Protein AF-A0A942F9F7-F1 (afdb_monomer_lite)

pLDDT: mean 78.41, std 16.92, range [36.62, 95.69]

Foldseek 3Di:
DDWDQWPLRWIWDDDPNDTDTDQDDPPDPCNVVVVVVVVPPDDDDPVRGHDPVVQQLAFLCCVQPVVCPPPPCVPDPPVPDPQKDWDFDDADLLHGAKIFIDHPNFTAKIKGKAFCPDVVADVQTIKIKIFGHGRNGDTNDIDIDDDGDDPVRVLVVLLSSLVSNLVVCCVPPVPVSVVCCVPPVVLSVCCSRPHHPSVLVVLVCCLPPVPDDDPVRDSVSNCQQQDWDADPVGDTDGNSRVSVVSRD

Radius of gyration: 29.2 Å; chains: 1; bounding box: 38×87×61 Å

Sequence (248 aa):
MAYFFSKYNNIIKVIDNTVTLVPMQDGHPEYQLYLEFLQTDTEVTHSELFAEEEIGNRLALHVAYPELANMPYKLLQLDNLEGIKRDSTLADKGLKGEKKYKKDGKLIWSSEKKYWFQPDGYPEGFRRIVKLYNMNGTVADSWEIFYELSDDDKEFFKKQQRELIFEYFKSQQPELFNLLYSFFKEEIDRYVMKDGHELAATLTDAALNHPYQNENGVYVVRETLSSEVPTQSGGTVTVLQGVLAELV

Structure (mmCIF, N/CA/C/O backbone):
data_AF-A0A942F9F7-F1
#
_entry.id   AF-A0A942F9F7-F1
#
loop_
_atom_site.group_PDB
_atom_site.id
_atom_site.type_symbol
_atom_site.label_atom_id
_atom_site.label_alt_id
_atom_site.label_comp_id
_atom_site.label_asym_id
_atom_site.label_entity_id
_atom_site.label_seq_id
_atom_site.pdbx_PDB_ins_code
_atom_site.Cartn_x
_atom_site.Cartn_y
_atom_site.Cartn_z
_atom_site.occupancy
_atom_site.B_iso_or_equiv
_atom_site.auth_seq_id
_atom_site.auth_comp_id
_atom_site.auth_asym_id
_atom_site.auth_atom_id
_atom_site.pdbx_PDB_model_num
ATOM 1 N N . MET A 1 1 ? -4.686 -34.052 -28.483 1.00 39.88 1 MET A N 1
ATOM 2 C CA . MET A 1 1 ? -4.784 -35.453 -28.021 1.00 39.88 1 MET A CA 1
ATOM 3 C C . MET A 1 1 ? -3.782 -35.649 -26.899 1.00 39.88 1 MET A C 1
ATOM 5 O O . MET A 1 1 ? -2.599 -35.446 -27.136 1.00 39.88 1 MET A O 1
ATOM 9 N N . ALA A 1 2 ? -4.258 -35.966 -25.697 1.00 36.84 2 ALA A N 1
ATOM 10 C CA . ALA A 1 2 ? -3.425 -36.147 -24.507 1.00 36.84 2 ALA A CA 1
ATOM 11 C C . ALA A 1 2 ? -3.771 -37.475 -23.815 1.00 36.84 2 ALA A C 1
ATOM 13 O O . ALA A 1 2 ? -4.928 -37.908 -23.861 1.00 36.84 2 ALA A O 1
ATOM 14 N N . TYR A 1 3 ? -2.761 -38.110 -23.220 1.00 36.62 3 TYR A N 1
ATOM 15 C CA . TYR A 1 3 ? -2.894 -39.336 -22.436 1.00 36.62 3 TYR A CA 1
ATOM 16 C C . TYR A 1 3 ? -2.601 -39.028 -20.969 1.00 36.62 3 TYR A C 1
ATOM 18 O O . TYR A 1 3 ? -1.614 -38.355 -20.678 1.00 36.62 3 TYR A O 1
ATOM 26 N N . PHE A 1 4 ? -3.441 -39.527 -20.067 1.00 50.66 4 PHE A N 1
ATOM 27 C CA . PHE A 1 4 ? -3.293 -39.364 -18.620 1.00 50.66 4 PHE A CA 1
ATOM 28 C C . PHE A 1 4 ? -3.383 -40.720 -17.926 1.00 50.66 4 PHE A C 1
ATOM 30 O O . PHE A 1 4 ? -3.976 -41.649 -18.472 1.00 50.66 4 PHE A O 1
ATOM 37 N N . PHE A 1 5 ? -2.834 -40.821 -16.720 1.00 46.31 5 PHE A N 1
ATOM 38 C CA . PHE A 1 5 ? -3.085 -41.952 -15.833 1.00 46.31 5 PHE A CA 1
ATOM 39 C C . PHE A 1 5 ? -4.165 -41.549 -14.831 1.00 46.31 5 PHE A C 1
ATOM 41 O O . PHE A 1 5 ? -4.066 -40.503 -14.199 1.00 46.31 5 PHE A O 1
ATOM 48 N N . SER A 1 6 ? -5.226 -42.349 -14.724 1.00 53.69 6 SER A N 1
ATOM 49 C CA . SER A 1 6 ? -6.242 -42.163 -13.681 1.00 53.69 6 SER A CA 1
ATOM 50 C C . SER A 1 6 ? -5.674 -42.494 -12.297 1.00 53.69 6 SER A C 1
ATOM 52 O O . SER A 1 6 ? -4.678 -43.212 -12.195 1.00 53.69 6 SER A O 1
ATOM 54 N N . LYS A 1 7 ? -6.388 -42.115 -11.228 1.00 47.66 7 LYS A N 1
ATOM 55 C CA . LYS A 1 7 ? -6.097 -42.576 -9.852 1.00 47.66 7 LYS A CA 1
ATOM 56 C C . LYS A 1 7 ? -6.080 -44.108 -9.670 1.00 47.66 7 LYS A C 1
ATOM 58 O O . LYS A 1 7 ? -5.631 -44.592 -8.639 1.00 47.66 7 LYS A O 1
ATOM 63 N N . TYR A 1 8 ? -6.573 -44.852 -10.661 1.00 50.75 8 TYR A N 1
ATOM 64 C CA . TYR A 1 8 ? -6.594 -46.315 -10.726 1.00 50.75 8 TYR A CA 1
ATOM 65 C C . TYR A 1 8 ? -5.639 -46.867 -11.803 1.00 50.75 8 TYR A C 1
ATOM 67 O O . TYR A 1 8 ? -5.911 -47.910 -12.386 1.00 50.75 8 TYR A O 1
ATOM 75 N N . ASN A 1 9 ? -4.596 -46.114 -12.179 1.00 52.12 9 ASN A N 1
ATOM 76 C CA . ASN A 1 9 ? -3.587 -46.476 -13.189 1.00 52.12 9 ASN A CA 1
ATOM 77 C C . ASN A 1 9 ? -4.092 -46.808 -14.609 1.00 52.12 9 ASN A C 1
ATOM 79 O O . ASN A 1 9 ? -3.304 -47.180 -15.478 1.00 52.12 9 ASN A O 1
ATOM 83 N N . ASN A 1 10 ? -5.374 -46.594 -14.911 1.00 57.94 10 ASN A N 1
ATOM 84 C CA . ASN A 1 10 ? -5.881 -46.695 -16.281 1.00 57.94 10 ASN A CA 1
ATOM 85 C C . ASN A 1 10 ? -5.341 -45.568 -17.173 1.00 57.94 10 ASN A C 1
ATOM 87 O O . ASN A 1 10 ? -5.289 -44.412 -16.746 1.00 57.94 10 ASN A O 1
ATOM 91 N N . ILE A 1 11 ? -5.021 -45.889 -18.432 1.00 54.69 11 ILE A N 1
ATOM 92 C CA . ILE A 1 11 ? -4.682 -44.888 -19.450 1.00 54.69 11 ILE A CA 1
ATOM 93 C C . ILE A 1 11 ? -5.983 -44.234 -19.930 1.00 54.69 11 ILE A C 1
ATOM 95 O O . ILE A 1 11 ? -6.854 -44.877 -20.517 1.00 54.69 11 ILE A O 1
ATOM 99 N N . ILE A 1 12 ? -6.103 -42.932 -19.708 1.00 63.00 12 ILE A N 1
ATOM 100 C CA . ILE A 1 12 ? -7.201 -42.102 -20.188 1.00 63.00 12 ILE A CA 1
ATOM 101 C C . ILE A 1 12 ? -6.746 -41.391 -21.458 1.00 63.00 12 ILE A C 1
ATOM 103 O O . ILE A 1 12 ? -5.746 -40.673 -21.454 1.00 63.00 12 ILE A O 1
ATOM 107 N N . LYS A 1 13 ? -7.506 -41.547 -22.541 1.00 48.72 13 LYS A N 1
ATOM 108 C CA . LYS A 1 13 ? -7.336 -40.794 -23.785 1.00 48.72 13 LYS A CA 1
ATOM 109 C C . LYS A 1 13 ? -8.378 -39.681 -23.842 1.00 48.72 13 LYS A C 1
ATOM 111 O O . LYS A 1 13 ? -9.572 -39.963 -23.795 1.00 48.72 13 LYS A O 1
ATOM 116 N N . VAL A 1 14 ? -7.941 -38.432 -23.996 1.00 50.44 14 VAL A N 1
ATOM 117 C CA . VAL A 1 14 ? -8.847 -37.279 -24.149 1.00 50.44 14 VAL A CA 1
ATOM 118 C C . VAL A 1 14 ? -8.730 -36.687 -25.556 1.00 50.44 14 VAL A C 1
ATOM 120 O O . VAL A 1 14 ? -7.636 -36.305 -25.998 1.00 50.44 14 VAL A O 1
ATOM 123 N N . ILE A 1 15 ? -9.865 -36.618 -26.260 1.00 48.03 15 ILE A N 1
ATOM 124 C CA . ILE A 1 15 ? -10.033 -35.959 -27.566 1.00 48.03 15 ILE A CA 1
ATOM 125 C C . ILE A 1 15 ? -11.312 -35.116 -27.509 1.00 48.03 15 ILE A C 1
ATOM 127 O O . ILE A 1 15 ? -12.369 -35.672 -27.245 1.00 48.03 15 ILE A O 1
ATOM 131 N N . ASP A 1 16 ? -11.221 -33.805 -27.754 1.00 45.66 16 ASP A N 1
ATO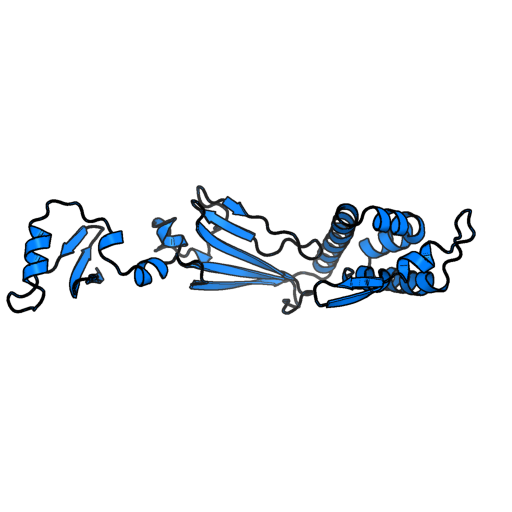M 132 C CA . ASP A 1 16 ? -12.370 -32.892 -27.910 1.00 45.66 16 ASP A CA 1
ATOM 133 C C . ASP A 1 16 ? -13.472 -33.076 -26.843 1.00 45.66 16 ASP A C 1
ATOM 135 O O . ASP A 1 16 ? -14.632 -33.331 -27.152 1.00 45.66 16 ASP A O 1
ATOM 139 N N . ASN A 1 17 ? -13.085 -33.010 -25.561 1.00 50.81 17 ASN A N 1
ATOM 140 C CA . ASN A 1 17 ? -13.926 -33.256 -24.373 1.00 50.81 17 ASN A CA 1
ATOM 141 C C . ASN A 1 17 ? -14.530 -34.667 -24.234 1.00 50.81 17 ASN A C 1
ATOM 143 O O . ASN A 1 17 ? -15.217 -34.941 -23.253 1.00 50.81 17 ASN A O 1
ATOM 147 N N . THR A 1 18 ? -14.225 -35.587 -25.143 1.00 46.19 18 THR A N 1
ATOM 148 C CA . THR A 1 18 ? -14.560 -37.005 -25.005 1.00 46.19 18 THR A CA 1
ATOM 149 C C . THR A 1 18 ? -13.446 -37.709 -24.235 1.00 46.19 18 THR A C 1
ATOM 151 O O . THR A 1 18 ? -12.286 -37.731 -24.661 1.00 46.19 18 THR A O 1
ATOM 154 N N . VAL A 1 19 ? -13.803 -38.296 -23.094 1.00 54.19 19 VAL A N 1
ATOM 155 C CA . VAL A 1 19 ? -12.916 -39.131 -22.279 1.00 54.19 19 VAL A CA 1
ATOM 156 C C . VAL A 1 19 ? -13.106 -40.582 -22.708 1.00 54.19 19 VAL A C 1
ATOM 158 O O . VAL A 1 19 ? -14.188 -41.138 -22.567 1.00 54.19 19 VAL A O 1
ATOM 161 N N . THR A 1 20 ? -12.066 -41.201 -23.262 1.00 56.03 20 THR A N 1
ATOM 162 C CA . THR A 1 20 ? -12.061 -42.630 -23.599 1.00 56.03 20 THR A CA 1
ATOM 163 C C . THR A 1 20 ? -11.124 -43.366 -22.653 1.00 56.03 20 THR A C 1
ATOM 165 O O . THR A 1 20 ? -9.936 -43.047 -22.576 1.00 56.03 20 THR A O 1
ATOM 168 N N . LEU A 1 21 ? -11.645 -44.370 -21.954 1.00 58.22 21 LEU A N 1
ATOM 169 C CA . LEU A 1 21 ? -10.827 -45.297 -21.177 1.00 58.22 21 LEU A CA 1
ATOM 170 C C . LEU A 1 21 ? -10.159 -46.277 -22.138 1.00 58.22 21 LEU A C 1
ATOM 172 O O . LEU A 1 21 ? -10.836 -46.937 -22.927 1.00 58.22 21 LEU A O 1
ATOM 176 N N . VAL A 1 22 ? -8.831 -46.352 -22.106 1.00 57.56 22 VAL A N 1
ATOM 177 C CA . VAL A 1 22 ? -8.104 -47.376 -22.860 1.00 57.56 22 VAL A CA 1
ATOM 178 C C . VAL A 1 22 ? -8.269 -48.707 -22.116 1.00 57.56 22 VAL A C 1
ATOM 180 O O . VAL A 1 22 ? -8.059 -48.724 -20.901 1.00 57.56 22 VAL A O 1
ATOM 183 N N . PRO A 1 23 ? -8.641 -49.807 -22.802 1.00 55.50 23 PRO A N 1
ATOM 184 C CA . PRO A 1 23 ? -8.840 -51.098 -22.157 1.00 55.50 23 PRO A CA 1
ATOM 185 C C . PRO A 1 23 ? -7.581 -51.543 -21.418 1.00 55.50 23 PRO A C 1
ATOM 187 O O . PRO A 1 23 ? -6.483 -51.561 -21.983 1.00 55.50 23 PRO A O 1
ATOM 190 N N . MET A 1 24 ? -7.754 -51.905 -20.154 1.00 56.75 24 MET A N 1
ATOM 191 C CA . MET A 1 24 ? -6.706 -52.473 -19.322 1.00 56.75 24 MET A CA 1
ATOM 192 C C . MET A 1 24 ? -6.484 -53.939 -19.713 1.00 56.75 24 MET A C 1
ATOM 194 O O . MET A 1 24 ? -7.443 -54.646 -20.013 1.00 56.75 24 MET A O 1
ATOM 198 N N . GLN A 1 25 ? -5.231 -54.403 -19.753 1.00 57.00 25 GLN A N 1
ATOM 199 C CA . GLN A 1 25 ? -4.945 -55.805 -20.076 1.00 57.00 25 GLN A CA 1
ATOM 200 C C . GLN A 1 25 ? -5.424 -56.730 -18.950 1.00 57.00 25 GLN A C 1
ATOM 202 O O . GLN A 1 25 ? -5.166 -56.450 -17.779 1.00 57.00 25 GLN A O 1
ATOM 207 N N . ASP A 1 26 ? -6.017 -57.868 -19.322 1.00 53.25 26 ASP A N 1
ATOM 208 C CA . ASP A 1 26 ? -6.610 -58.877 -18.425 1.00 53.25 26 ASP A CA 1
ATOM 209 C C . ASP A 1 26 ? -5.678 -59.374 -17.297 1.00 53.25 26 ASP A C 1
ATOM 211 O O . ASP A 1 26 ? -6.138 -59.923 -16.298 1.00 53.25 26 ASP A O 1
ATOM 215 N N . GLY A 1 27 ? -4.360 -59.193 -17.439 1.00 53.12 27 GLY A N 1
ATOM 216 C CA . GLY A 1 27 ? -3.351 -59.586 -16.452 1.00 53.12 27 GLY A CA 1
ATOM 217 C C . GLY A 1 27 ? -2.968 -58.515 -15.423 1.00 53.12 27 GLY A C 1
ATOM 218 O O . GLY A 1 27 ? -2.111 -58.787 -14.581 1.00 53.12 27 GLY A O 1
ATOM 219 N N . HIS A 1 28 ? -3.527 -57.299 -15.480 1.00 55.91 28 HIS A N 1
ATOM 220 C CA . HIS A 1 28 ? -3.156 -56.240 -14.537 1.00 55.91 28 HIS A CA 1
ATOM 221 C C . HIS A 1 28 ? -3.800 -56.475 -13.157 1.00 55.91 28 HIS A C 1
ATOM 223 O O . HIS A 1 28 ? -4.993 -56.778 -13.096 1.00 55.91 28 HIS A O 1
ATOM 229 N N . PRO A 1 29 ? -3.076 -56.262 -12.039 1.00 52.69 29 PRO A N 1
ATOM 230 C CA . PRO A 1 29 ? -3.596 -56.471 -10.680 1.00 52.69 29 PRO A CA 1
ATOM 231 C C . PRO A 1 29 ? -4.904 -55.737 -10.338 1.00 52.69 29 PRO A C 1
ATOM 233 O O . PRO A 1 29 ? -5.608 -56.130 -9.415 1.00 52.69 29 PRO A O 1
ATOM 236 N N . GLU A 1 30 ? -5.238 -54.684 -11.083 1.00 47.16 30 GLU A N 1
ATOM 237 C CA . GLU A 1 30 ? -6.400 -53.815 -10.844 1.00 47.16 30 GLU A CA 1
ATOM 238 C C . GLU A 1 30 ? -7.523 -54.036 -11.880 1.00 47.16 30 GLU A C 1
ATOM 240 O O . GLU A 1 30 ? -8.528 -53.330 -11.866 1.00 47.16 30 GLU A O 1
ATOM 245 N N . TYR A 1 31 ? -7.401 -55.048 -12.753 1.00 55.06 31 TYR A N 1
ATOM 246 C CA . TYR A 1 31 ? -8.383 -55.351 -13.804 1.00 55.06 31 TYR A CA 1
ATOM 247 C C . TYR A 1 31 ? -9.790 -55.646 -13.255 1.00 55.06 31 TYR A C 1
ATOM 249 O O . TYR A 1 31 ? -10.790 -55.285 -13.868 1.00 55.06 31 TYR A O 1
ATOM 257 N N . GLN A 1 32 ? -9.888 -56.239 -12.061 1.00 53.56 32 GLN A N 1
ATOM 258 C CA . GLN A 1 32 ? -11.182 -56.488 -11.412 1.00 53.56 32 GLN A CA 1
ATOM 259 C C . GLN A 1 32 ? -11.880 -55.189 -10.976 1.00 53.56 32 GLN A C 1
ATOM 261 O O . GLN A 1 32 ? -13.084 -55.055 -11.170 1.00 53.56 32 GLN A O 1
ATOM 266 N N . LEU A 1 33 ? -11.125 -54.196 -10.494 1.00 51.44 33 LEU A N 1
ATOM 267 C CA . LEU A 1 33 ? -11.660 -52.870 -10.154 1.00 51.44 33 LEU A CA 1
ATOM 268 C C . LEU A 1 33 ? -12.104 -52.108 -11.413 1.00 51.44 33 LEU A C 1
ATOM 270 O O . LEU A 1 33 ? -13.104 -51.396 -11.389 1.00 51.44 33 LEU A O 1
ATOM 274 N N . TYR A 1 34 ? -11.388 -52.289 -12.529 1.00 50.22 34 TYR A N 1
ATOM 275 C CA . TYR A 1 34 ? -11.775 -51.760 -13.840 1.00 50.22 34 TYR A CA 1
ATOM 276 C C . TYR A 1 34 ? -13.108 -52.350 -14.338 1.00 50.22 34 TYR A C 1
ATOM 278 O O . TYR A 1 34 ? -13.954 -51.609 -14.838 1.00 50.22 34 TYR A O 1
ATOM 286 N N . LEU A 1 35 ? -13.329 -53.658 -14.167 1.00 54.28 35 LEU A N 1
ATOM 287 C CA . LEU A 1 35 ? -14.592 -54.307 -14.536 1.00 54.28 35 LEU A CA 1
ATOM 288 C C . LEU A 1 35 ? -15.765 -53.861 -13.654 1.00 54.28 35 LEU A C 1
ATOM 290 O O . LEU A 1 35 ? -16.844 -53.606 -14.185 1.00 54.28 35 LEU A O 1
ATOM 294 N N . GLU A 1 36 ? -15.564 -53.728 -12.340 1.00 53.38 36 GLU A N 1
ATOM 295 C CA . GLU A 1 36 ? -16.589 -53.203 -11.422 1.00 53.38 36 GLU A CA 1
ATOM 296 C C . GLU A 1 36 ? -16.969 -51.757 -11.770 1.00 53.38 36 GLU A C 1
ATOM 298 O O . GLU A 1 36 ? -18.149 -51.414 -11.809 1.00 53.38 36 GLU A O 1
ATOM 303 N N . PHE A 1 37 ? -15.979 -50.932 -12.118 1.00 53.06 37 PHE A N 1
ATOM 304 C CA . PHE A 1 37 ? -16.182 -49.555 -12.563 1.00 53.06 37 PHE A CA 1
ATOM 305 C C . PHE A 1 37 ? -16.992 -49.456 -13.871 1.00 53.06 37 PHE A C 1
ATOM 307 O O . PHE A 1 37 ? -17.857 -48.592 -13.994 1.00 53.06 37 PHE A O 1
ATOM 314 N N . LEU A 1 38 ? -16.753 -50.343 -14.847 1.00 52.56 38 LEU A N 1
ATOM 315 C CA . LEU A 1 38 ? -17.532 -50.387 -16.096 1.00 52.56 38 LEU A CA 1
ATOM 316 C C . LEU A 1 38 ? -18.992 -50.818 -15.888 1.00 52.56 38 LEU A C 1
ATOM 318 O O . LEU A 1 38 ? -19.832 -50.546 -16.742 1.00 52.56 38 LEU A O 1
ATOM 322 N N . GLN A 1 39 ? -19.285 -51.522 -14.794 1.00 52.69 39 GLN A N 1
ATOM 323 C CA . GLN A 1 39 ? -20.627 -52.018 -14.474 1.00 52.69 39 GLN A CA 1
ATOM 324 C C . GLN A 1 39 ? -21.460 -51.010 -13.678 1.00 52.69 39 GLN A C 1
ATOM 326 O O . GLN A 1 39 ? -22.683 -51.138 -13.613 1.00 52.69 39 GLN A O 1
ATOM 331 N N . THR A 1 40 ? -20.826 -50.000 -13.084 1.00 50.12 40 THR A N 1
ATOM 332 C CA . THR A 1 40 ? -21.526 -48.887 -12.448 1.00 50.12 40 THR A CA 1
ATOM 333 C C . THR A 1 40 ? -21.907 -47.844 -13.496 1.00 50.12 40 THR A C 1
ATOM 335 O O . THR A 1 40 ? -21.061 -47.087 -13.960 1.00 50.12 40 THR A O 1
ATOM 338 N N . ASP A 1 41 ? -23.195 -47.800 -13.843 1.00 44.53 41 ASP A N 1
ATOM 339 C CA . ASP A 1 41 ? -23.860 -46.861 -14.771 1.00 44.53 41 ASP A CA 1
ATOM 340 C C . ASP A 1 41 ? -23.884 -45.399 -14.248 1.00 44.53 41 ASP A C 1
ATOM 342 O O . ASP A 1 41 ? -24.855 -44.654 -14.385 1.00 44.53 41 ASP A O 1
ATOM 346 N N . THR A 1 42 ? -22.822 -44.980 -13.567 1.00 45.31 42 THR A N 1
ATOM 347 C CA . THR A 1 42 ? -22.660 -43.648 -12.987 1.00 45.31 42 THR A CA 1
ATOM 348 C C . THR A 1 42 ? -21.846 -42.769 -13.922 1.00 45.31 42 THR A C 1
ATOM 350 O O . THR A 1 42 ? -20.715 -43.101 -14.274 1.00 45.31 42 THR A O 1
ATOM 353 N N . GLU A 1 43 ? -22.404 -41.616 -14.295 1.00 46.50 43 GLU A N 1
ATOM 354 C CA . GLU A 1 43 ? -21.639 -40.531 -14.910 1.00 46.50 43 GLU A CA 1
ATOM 355 C C . GLU A 1 43 ? -20.494 -40.136 -13.973 1.00 46.50 43 GLU A C 1
ATOM 357 O O . GLU A 1 43 ? -20.714 -39.582 -12.897 1.00 46.50 43 GLU A O 1
ATOM 362 N N . VAL A 1 44 ? -19.260 -40.438 -14.375 1.00 45.12 44 VAL A N 1
ATOM 363 C CA . VAL A 1 44 ? -18.077 -40.091 -13.589 1.00 45.12 44 VAL A CA 1
ATOM 364 C C . VAL A 1 44 ? -17.714 -38.647 -13.868 1.00 45.12 44 VAL A C 1
ATOM 366 O O . VAL A 1 44 ? -17.386 -38.261 -14.996 1.00 45.12 44 VAL A O 1
ATOM 369 N N . THR A 1 45 ? -17.772 -37.833 -12.825 1.00 44.25 45 THR A N 1
ATOM 370 C CA . THR A 1 45 ? -17.406 -36.426 -12.916 1.00 44.25 45 THR A CA 1
ATOM 371 C C . THR A 1 45 ? -15.889 -36.295 -13.018 1.00 44.25 45 THR A C 1
ATOM 373 O O . THR A 1 45 ? -15.123 -37.073 -12.454 1.00 44.25 45 THR A O 1
ATOM 376 N N . HIS A 1 46 ? -15.414 -35.279 -13.737 1.00 43.47 46 HIS A N 1
ATOM 377 C CA . HIS A 1 46 ? -13.980 -35.056 -13.956 1.00 43.47 46 HIS A CA 1
ATOM 378 C C . HIS A 1 46 ? -13.169 -34.987 -12.643 1.00 43.47 46 HIS A C 1
ATOM 380 O O . HIS A 1 46 ? -12.002 -35.361 -12.630 1.00 43.47 46 HIS A O 1
ATOM 386 N N . SER A 1 47 ? -13.777 -34.546 -11.537 1.00 45.00 47 SER A N 1
ATOM 387 C CA . SER A 1 47 ? -13.173 -34.505 -10.197 1.00 45.00 47 SER A CA 1
ATOM 388 C C . SER A 1 47 ? -12.820 -35.875 -9.620 1.00 45.00 47 SER A C 1
ATOM 390 O O . SER A 1 47 ? -11.944 -35.961 -8.770 1.00 45.00 47 SER A O 1
ATOM 392 N N . GLU A 1 48 ? -13.468 -36.946 -10.072 1.00 44.62 48 GLU A N 1
ATOM 393 C CA . GLU A 1 48 ? -13.271 -38.292 -9.529 1.00 44.62 48 GLU A CA 1
ATOM 394 C C . GLU A 1 48 ? -12.128 -39.050 -10.216 1.00 44.62 48 GLU A C 1
ATOM 396 O O . GLU A 1 48 ? -11.718 -40.098 -9.716 1.00 44.62 48 GLU A O 1
ATOM 401 N N . LEU A 1 49 ? -11.604 -38.535 -11.335 1.00 45.19 49 LEU A N 1
ATOM 402 C CA . LEU A 1 49 ? -10.604 -39.205 -12.178 1.00 45.19 49 LEU A CA 1
ATOM 403 C C . LEU A 1 49 ? -9.153 -38.783 -11.897 1.00 45.19 49 LEU A C 1
ATOM 405 O O . LEU A 1 49 ? -8.242 -39.564 -12.179 1.00 45.19 49 LEU A O 1
ATOM 409 N N . PHE A 1 50 ? -8.940 -37.590 -11.337 1.00 46.06 50 PHE A N 1
ATOM 410 C CA . PHE A 1 50 ? -7.615 -37.020 -11.061 1.00 46.06 50 PHE A CA 1
ATOM 411 C C . PHE A 1 50 ? -7.345 -36.972 -9.555 1.00 46.06 50 PHE A C 1
ATOM 413 O O . PHE A 1 50 ? -8.276 -36.827 -8.761 1.00 46.06 50 PHE A O 1
ATOM 420 N N . ALA A 1 51 ? -6.078 -37.072 -9.151 1.00 53.41 51 ALA A N 1
ATOM 421 C CA . ALA A 1 51 ? -5.705 -36.845 -7.757 1.00 53.41 51 ALA A CA 1
ATOM 422 C C . ALA A 1 51 ? -6.012 -35.385 -7.365 1.00 53.41 51 ALA A C 1
ATOM 424 O O . ALA A 1 51 ? -5.838 -34.475 -8.178 1.00 53.41 51 ALA A O 1
ATOM 425 N N . GLU A 1 52 ? -6.438 -35.133 -6.122 1.00 54.19 52 GLU A N 1
ATOM 426 C CA . GLU A 1 52 ? -6.700 -33.765 -5.629 1.00 54.19 52 GLU A CA 1
ATOM 427 C C . GLU A 1 52 ? -5.493 -32.836 -5.842 1.00 54.19 52 GLU A C 1
ATOM 429 O O . GLU A 1 52 ? -5.651 -31.659 -6.164 1.00 54.19 52 GLU A O 1
ATOM 434 N N . GLU A 1 53 ? -4.285 -33.392 -5.755 1.00 53.06 53 GLU A N 1
ATOM 435 C CA . GLU A 1 53 ? -3.019 -32.706 -6.002 1.00 53.06 53 GLU A CA 1
ATOM 436 C C . GLU A 1 53 ? -2.883 -32.221 -7.462 1.00 53.06 53 GLU A C 1
ATOM 438 O O . GLU A 1 53 ? -2.433 -31.102 -7.717 1.00 53.06 53 GLU A O 1
ATOM 443 N N . GLU A 1 54 ? -3.365 -32.997 -8.437 1.00 55.94 54 GLU A N 1
ATOM 444 C CA . GLU A 1 54 ? -3.384 -32.604 -9.853 1.00 55.94 54 GLU A CA 1
ATOM 445 C C . GLU A 1 54 ? -4.458 -31.553 -10.153 1.00 55.94 54 GLU A C 1
ATOM 447 O O . GLU A 1 54 ? -4.235 -30.664 -10.976 1.00 55.94 54 GLU A O 1
ATOM 452 N N . ILE A 1 55 ? -5.614 -31.615 -9.484 1.00 59.94 55 ILE A N 1
ATOM 453 C CA . ILE A 1 55 ? -6.680 -30.605 -9.607 1.00 59.94 55 ILE A CA 1
ATOM 454 C C . ILE A 1 55 ? -6.220 -29.282 -8.990 1.00 59.94 55 ILE A C 1
ATOM 456 O O . ILE A 1 55 ? -6.420 -28.215 -9.576 1.00 59.94 55 ILE A O 1
ATOM 460 N N . GLY A 1 56 ? -5.566 -29.362 -7.835 1.00 62.91 56 GLY A N 1
ATOM 461 C CA . GLY A 1 56 ? -5.035 -28.231 -7.093 1.00 62.91 56 GLY A CA 1
ATOM 462 C C . GLY A 1 56 ? -3.961 -27.443 -7.842 1.00 62.91 56 GLY A C 1
ATOM 463 O O . GLY A 1 56 ? -3.903 -26.216 -7.732 1.00 62.91 56 GLY A O 1
ATOM 464 N N . ASN A 1 57 ? -3.168 -28.130 -8.669 1.00 76.00 57 ASN A N 1
ATOM 465 C C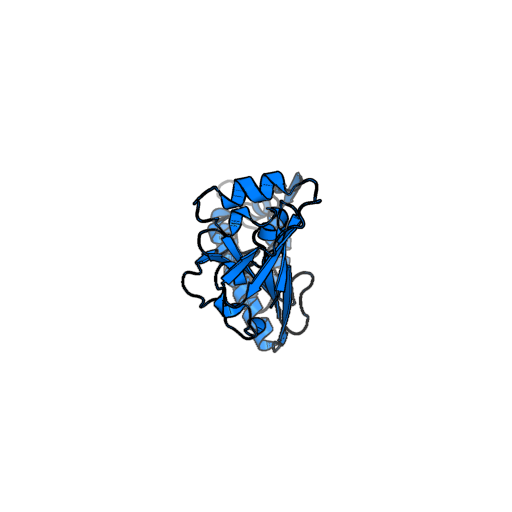A . ASN A 1 57 ? -2.119 -27.531 -9.496 1.00 76.00 57 ASN A CA 1
ATOM 466 C C . ASN A 1 57 ? -2.631 -26.885 -10.793 1.00 76.00 57 ASN A C 1
ATOM 468 O O . ASN A 1 57 ? -1.877 -26.167 -11.454 1.00 76.00 57 ASN A O 1
ATOM 472 N N . ARG A 1 58 ? -3.903 -27.083 -11.166 1.00 81.19 58 ARG A N 1
ATOM 473 C CA . ARG A 1 58 ? -4.480 -26.424 -12.348 1.00 81.19 58 ARG A CA 1
ATOM 474 C C . ARG A 1 58 ? -4.520 -24.915 -12.148 1.00 81.19 58 ARG A C 1
ATOM 476 O O . ARG A 1 58 ? -4.867 -24.425 -11.075 1.00 81.19 58 ARG A O 1
ATOM 483 N N . LEU A 1 59 ? -4.220 -24.175 -13.213 1.00 86.69 59 LEU A N 1
ATOM 484 C CA . LEU A 1 59 ? -4.316 -22.720 -13.220 1.00 86.69 59 LEU A CA 1
ATOM 485 C C . LEU A 1 59 ? -5.770 -22.297 -12.980 1.00 86.69 59 LEU A C 1
ATOM 487 O O . LEU A 1 59 ? -6.650 -22.636 -13.775 1.00 86.69 59 LEU A O 1
ATOM 491 N N . ALA A 1 60 ? -6.022 -21.527 -11.921 1.00 90.06 60 ALA A N 1
ATOM 492 C CA . ALA A 1 60 ? -7.372 -21.113 -11.550 1.00 90.06 60 ALA A CA 1
ATOM 493 C C . ALA A 1 60 ? -8.048 -20.309 -12.668 1.00 90.06 60 ALA A C 1
ATOM 495 O O . ALA A 1 60 ? -9.250 -20.446 -12.885 1.00 90.06 60 ALA A O 1
ATOM 496 N N . LEU A 1 61 ? -7.266 -19.541 -13.439 1.00 90.00 61 LEU A N 1
ATOM 497 C CA . LEU A 1 61 ? -7.743 -18.822 -14.620 1.00 90.00 61 LEU A CA 1
ATOM 498 C C . LEU A 1 61 ? -8.375 -19.761 -15.654 1.00 90.00 61 LEU A C 1
ATOM 500 O O . LEU A 1 61 ? -9.477 -19.483 -16.104 1.00 90.00 61 LEU A O 1
ATOM 504 N N . HIS A 1 62 ? -7.729 -20.880 -15.988 1.00 88.62 62 HIS A N 1
ATOM 505 C CA . HIS A 1 62 ? -8.238 -21.820 -16.995 1.00 88.62 62 HIS A CA 1
ATOM 506 C C . HIS A 1 62 ? -9.398 -22.672 -16.480 1.00 88.62 62 HIS A C 1
ATOM 508 O O . HIS A 1 62 ? -10.203 -23.156 -17.265 1.00 88.62 62 HIS A O 1
ATOM 514 N N . VAL A 1 63 ? -9.505 -22.865 -15.165 1.00 86.31 63 VAL A N 1
ATOM 515 C CA . VAL A 1 63 ? -10.678 -23.524 -14.577 1.00 86.31 63 VAL A CA 1
ATOM 516 C C . VAL A 1 63 ? -11.883 -22.583 -14.598 1.00 86.31 63 VAL A C 1
ATOM 518 O O . VAL A 1 63 ? -12.989 -23.001 -14.924 1.00 86.31 63 VAL A O 1
ATOM 521 N N . ALA A 1 64 ? -11.670 -21.309 -14.267 1.00 87.19 64 ALA A N 1
ATOM 522 C CA . ALA A 1 64 ? -12.713 -20.290 -14.219 1.00 87.19 64 ALA A CA 1
ATOM 523 C C . ALA A 1 64 ? -13.149 -19.789 -15.608 1.00 87.19 64 ALA A C 1
ATOM 525 O O . ALA A 1 64 ? -14.308 -19.400 -15.770 1.00 87.19 64 ALA A O 1
ATOM 526 N N . TYR A 1 65 ? -12.225 -19.776 -16.570 1.00 87.81 65 TYR A N 1
ATOM 527 C CA . TYR A 1 65 ? -12.385 -19.285 -17.942 1.00 87.81 65 TYR A CA 1
ATOM 528 C C . TYR A 1 65 ? -11.671 -20.243 -18.915 1.00 87.81 65 TYR A C 1
ATOM 530 O O . TYR A 1 65 ? -10.555 -19.957 -19.373 1.00 87.81 65 TYR A O 1
ATOM 538 N N . PRO A 1 66 ? -12.255 -21.425 -19.193 1.00 84.31 66 PRO A N 1
ATOM 539 C CA . PRO A 1 66 ? -11.634 -22.452 -20.036 1.00 84.31 66 PRO A CA 1
ATOM 540 C C . PRO A 1 66 ? -11.270 -21.967 -21.441 1.00 84.31 66 PRO A C 1
ATOM 542 O O . PRO A 1 66 ? -10.288 -22.428 -22.025 1.00 84.31 66 PRO A O 1
ATOM 545 N N . GLU A 1 67 ? -12.016 -21.000 -21.967 1.00 82.25 67 GLU A N 1
ATOM 546 C CA . GLU A 1 67 ? -11.782 -20.362 -23.260 1.00 82.25 67 GLU A CA 1
ATOM 547 C C . GLU A 1 67 ? -10.410 -19.677 -23.361 1.00 82.25 67 GLU A C 1
ATOM 549 O O . GLU A 1 67 ? -9.866 -19.547 -24.458 1.00 82.25 67 GLU A O 1
ATOM 554 N N . LEU A 1 68 ? -9.810 -19.289 -22.229 1.00 83.38 68 LEU A N 1
ATOM 555 C CA . LEU A 1 68 ? -8.515 -18.607 -22.193 1.00 83.38 68 LEU A CA 1
ATOM 556 C C . LEU A 1 68 ? -7.313 -19.556 -22.280 1.00 83.38 68 LEU A C 1
ATOM 558 O O . LEU A 1 68 ? -6.203 -19.080 -22.510 1.00 83.38 68 LEU A O 1
ATOM 562 N N . ALA A 1 69 ? -7.508 -20.874 -22.146 1.00 77.94 69 ALA A N 1
ATOM 563 C CA . ALA A 1 69 ? -6.414 -21.851 -22.082 1.00 77.94 69 ALA A CA 1
ATOM 564 C C . ALA A 1 69 ? -5.492 -21.844 -23.313 1.00 77.94 69 ALA A C 1
ATOM 566 O O . ALA A 1 69 ? -4.309 -22.159 -23.206 1.00 77.94 69 ALA A O 1
ATOM 567 N N . ASN A 1 70 ? -6.031 -21.456 -24.472 1.00 76.00 70 ASN A N 1
ATOM 568 C CA . ASN A 1 70 ? -5.304 -21.398 -25.742 1.00 76.00 70 ASN A CA 1
ATOM 569 C C . ASN A 1 70 ? -5.078 -19.960 -26.240 1.00 76.00 70 ASN A C 1
ATOM 571 O O . ASN A 1 70 ? -4.684 -19.761 -27.389 1.00 76.00 70 ASN A O 1
ATOM 575 N N . MET A 1 71 ? -5.353 -18.953 -25.408 1.00 73.88 71 MET A N 1
ATOM 576 C CA . MET A 1 71 ? -5.203 -17.544 -25.767 1.00 73.88 71 MET A CA 1
ATOM 577 C C . MET A 1 71 ? -3.951 -16.938 -25.124 1.00 73.88 71 MET A C 1
ATOM 579 O O . MET A 1 71 ? -3.566 -17.333 -24.022 1.00 73.88 71 MET A O 1
ATOM 583 N N . PRO A 1 72 ? -3.327 -15.924 -25.751 1.00 76.56 72 PRO A N 1
ATOM 584 C CA . PRO A 1 72 ? -2.236 -15.172 -25.142 1.00 76.56 72 PRO A CA 1
ATOM 585 C C . PRO A 1 72 ? -2.781 -14.219 -24.063 1.00 76.56 72 PRO A C 1
ATOM 587 O O . PRO A 1 72 ? -2.765 -12.998 -24.217 1.00 76.56 72 PRO A O 1
ATOM 590 N N . TYR A 1 73 ? -3.267 -14.772 -22.949 1.00 75.12 73 TYR A N 1
ATOM 591 C CA . TYR A 1 73 ? -3.956 -14.033 -21.885 1.00 75.12 73 TYR A CA 1
ATOM 592 C C . TYR A 1 73 ? -3.100 -12.936 -21.232 1.00 75.12 73 TYR A C 1
ATOM 594 O O . TYR A 1 73 ? -3.646 -12.003 -20.652 1.00 75.12 73 TYR A O 1
ATOM 602 N N . LYS A 1 74 ? -1.765 -12.989 -21.366 1.00 76.75 74 LYS A N 1
ATOM 603 C CA . LYS A 1 74 ? -0.846 -11.933 -20.896 1.00 76.75 74 LYS A CA 1
ATOM 604 C C . LYS A 1 74 ? -1.057 -10.589 -21.608 1.00 76.75 74 LYS A C 1
ATOM 606 O O . LYS A 1 74 ? -0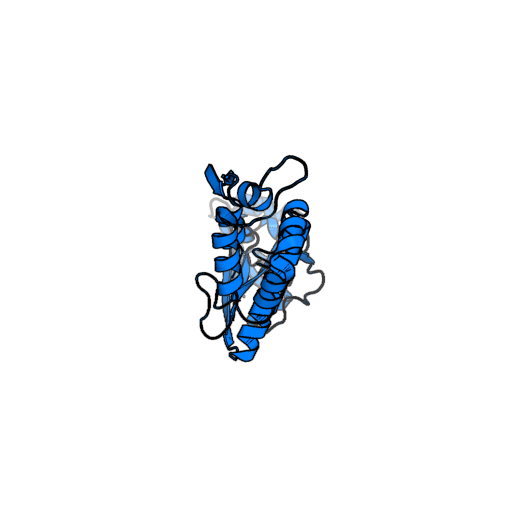.657 -9.558 -21.079 1.00 76.75 74 LYS A O 1
ATOM 61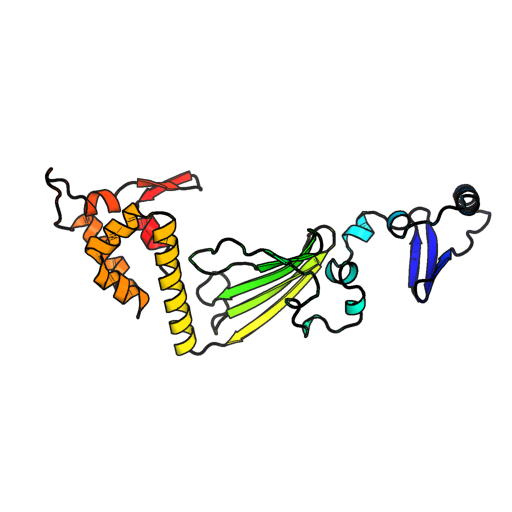1 N N . LEU A 1 75 ? -1.688 -10.601 -22.784 1.00 75.81 75 LEU A N 1
ATOM 612 C CA . LEU A 1 75 ? -2.037 -9.406 -23.558 1.00 75.81 75 LEU A CA 1
ATOM 613 C C . LEU A 1 75 ? -3.465 -8.909 -23.278 1.00 75.81 75 LEU A C 1
ATOM 615 O O . LEU A 1 75 ? -3.871 -7.882 -23.818 1.00 75.81 75 LEU A O 1
ATOM 619 N N . LEU A 1 76 ? -4.238 -9.631 -22.462 1.00 78.62 76 LEU A N 1
ATOM 620 C CA . LEU A 1 76 ? -5.632 -9.309 -22.175 1.00 78.62 76 LEU A CA 1
ATOM 621 C C . LEU A 1 76 ? -5.766 -8.450 -20.912 1.00 78.62 76 LEU A C 1
ATOM 623 O O . LEU A 1 76 ? -5.013 -8.583 -19.946 1.00 78.62 76 LEU A O 1
ATOM 627 N N . GLN A 1 77 ? -6.792 -7.600 -20.894 1.00 81.25 77 GLN A N 1
ATOM 628 C CA . GLN A 1 77 ? -7.242 -6.903 -19.688 1.00 81.25 77 GLN A CA 1
ATOM 629 C C . GLN A 1 77 ? -8.086 -7.852 -18.825 1.00 81.25 77 GLN A C 1
ATOM 631 O O . GLN A 1 77 ? -9.305 -7.936 -18.965 1.00 81.25 77 GLN A O 1
ATOM 636 N N . LEU A 1 78 ? -7.417 -8.606 -17.947 1.00 85.31 78 LEU A N 1
ATOM 637 C CA . LEU A 1 78 ? -8.037 -9.636 -17.096 1.00 85.31 78 LEU A CA 1
ATOM 638 C C . LEU A 1 78 ? -9.011 -9.079 -16.039 1.00 85.31 78 LEU A C 1
ATOM 640 O O . LEU A 1 78 ? -9.725 -9.838 -15.382 1.00 85.31 78 LEU A O 1
ATOM 644 N N . ASP A 1 79 ? -9.036 -7.764 -15.836 1.00 84.62 79 ASP A N 1
ATOM 645 C CA . ASP A 1 79 ? -9.935 -7.069 -14.911 1.00 84.62 79 ASP A CA 1
ATOM 646 C C . ASP A 1 79 ? -11.370 -6.956 -15.426 1.00 84.62 79 ASP A C 1
ATOM 648 O O . ASP A 1 79 ? -12.274 -6.741 -14.621 1.00 84.62 79 ASP A O 1
ATOM 652 N N . ASN A 1 80 ? -11.582 -7.179 -16.725 1.00 85.38 80 ASN A N 1
ATOM 653 C CA . ASN A 1 80 ? -12.894 -7.119 -17.371 1.00 85.38 80 ASN A CA 1
ATOM 654 C C . ASN A 1 80 ? -13.529 -8.499 -17.605 1.00 85.38 80 ASN A C 1
ATOM 656 O O . ASN A 1 80 ? -14.520 -8.603 -18.324 1.00 85.38 80 ASN A O 1
ATOM 660 N N . LEU A 1 81 ? -12.961 -9.566 -17.036 1.00 88.25 81 LEU A N 1
ATOM 661 C CA . LEU A 1 81 ? -13.511 -10.912 -17.188 1.00 88.25 81 LEU A CA 1
ATOM 662 C C . LEU A 1 81 ? -14.892 -11.034 -16.527 1.00 88.25 81 LEU A C 1
ATOM 664 O O . LEU A 1 81 ? -15.131 -10.515 -15.435 1.00 88.25 81 LEU A O 1
ATOM 668 N N . GLU A 1 82 ? -15.809 -11.742 -17.185 1.00 88.62 82 GLU A N 1
ATOM 669 C CA . GLU A 1 82 ? -17.197 -11.841 -16.738 1.00 88.62 82 GLU A CA 1
ATOM 670 C C . GLU A 1 82 ? -17.323 -12.520 -15.365 1.00 88.62 82 GLU A C 1
ATOM 672 O O . GLU A 1 82 ? -16.836 -13.628 -15.136 1.00 88.62 82 GLU A O 1
ATOM 677 N N . GLY A 1 83 ? -18.012 -11.850 -14.438 1.00 87.19 83 GLY A N 1
ATOM 678 C CA . GLY A 1 83 ? -18.248 -12.365 -13.089 1.00 87.19 83 GLY A CA 1
ATOM 679 C C . GLY A 1 83 ? -17.040 -12.270 -12.151 1.00 87.19 83 GLY A C 1
ATOM 680 O O . GLY A 1 83 ? -17.137 -12.702 -10.999 1.00 87.19 83 GLY A O 1
ATOM 681 N N . ILE A 1 84 ? -15.920 -11.683 -12.591 1.00 90.38 84 ILE A N 1
ATOM 682 C CA . ILE A 1 84 ? -14.769 -11.460 -11.720 1.00 90.38 84 ILE A CA 1
ATOM 683 C C . ILE A 1 84 ? -15.053 -10.338 -10.717 1.00 90.38 84 ILE A C 1
ATOM 685 O O . ILE A 1 84 ? -15.535 -9.258 -11.055 1.00 90.38 84 ILE A O 1
ATOM 689 N N . LYS A 1 85 ? -14.741 -10.588 -9.448 1.00 89.62 85 LYS A N 1
ATOM 690 C CA . LYS A 1 85 ? -14.868 -9.622 -8.356 1.00 89.62 85 LYS A CA 1
ATOM 691 C C . LYS A 1 85 ? -13.491 -9.179 -7.897 1.00 89.62 85 LYS A C 1
ATOM 693 O O . LYS A 1 85 ? -12.581 -9.992 -7.756 1.00 89.62 85 LYS A O 1
ATOM 698 N N . ARG A 1 86 ? -13.352 -7.880 -7.644 1.00 87.31 86 ARG A N 1
ATOM 699 C CA . ARG A 1 86 ? -12.118 -7.278 -7.141 1.00 87.31 86 ARG A CA 1
ATOM 700 C C . ARG A 1 86 ? -12.220 -7.049 -5.640 1.00 87.31 86 ARG A C 1
ATOM 702 O O . ARG A 1 86 ? -12.992 -6.195 -5.206 1.00 87.31 86 ARG A O 1
ATOM 709 N N . ASP A 1 87 ? -11.351 -7.709 -4.891 1.00 82.12 87 ASP A N 1
ATOM 710 C CA . ASP A 1 87 ? -11.088 -7.351 -3.505 1.00 82.12 87 ASP A CA 1
ATOM 711 C C . ASP A 1 87 ? -10.089 -6.191 -3.501 1.00 82.12 87 ASP A C 1
ATOM 713 O O . ASP A 1 87 ? -8.990 -6.270 -4.062 1.00 82.12 87 ASP A O 1
ATOM 717 N N . SER A 1 88 ? -10.498 -5.075 -2.901 1.00 62.34 88 SER A N 1
ATOM 718 C CA . SER A 1 88 ? -9.590 -3.960 -2.644 1.00 62.34 88 SER A CA 1
ATOM 719 C C . SER A 1 88 ? -8.920 -4.232 -1.303 1.00 62.34 88 SER A C 1
ATOM 721 O O . SER A 1 88 ? -9.611 -4.333 -0.293 1.00 62.34 88 SER A O 1
ATOM 723 N N . THR A 1 89 ? -7.600 -4.395 -1.283 1.00 61.44 89 THR A N 1
ATOM 724 C CA . THR A 1 89 ? -6.863 -4.473 -0.018 1.00 61.44 89 THR A CA 1
ATOM 725 C C . THR A 1 89 ? -6.813 -3.099 0.642 1.00 61.44 89 THR A C 1
ATOM 727 O O . THR A 1 89 ? -6.917 -2.072 -0.039 1.00 61.44 89 THR A O 1
ATOM 730 N N . LEU A 1 90 ? -6.633 -3.090 1.965 1.00 53.19 90 LEU A N 1
ATOM 731 C CA . LEU A 1 90 ? -6.276 -1.880 2.703 1.00 53.19 90 LEU A CA 1
ATOM 732 C C . LEU A 1 90 ? -5.040 -1.247 2.046 1.00 53.19 90 LEU A C 1
ATOM 734 O O . LEU A 1 90 ? -4.134 -1.953 1.594 1.00 53.19 90 LEU A O 1
ATOM 738 N N . ALA A 1 91 ? -5.072 0.074 1.904 1.00 56.97 91 ALA A N 1
ATOM 739 C CA . ALA A 1 91 ? -3.950 0.827 1.374 1.00 56.97 91 ALA A CA 1
ATOM 740 C C . ALA A 1 91 ? -2.832 0.844 2.421 1.00 56.97 91 ALA A C 1
ATOM 742 O O . ALA A 1 91 ? -3.102 1.118 3.588 1.00 56.97 91 ALA A O 1
ATOM 743 N N . ASP A 1 92 ? -1.604 0.556 2.000 1.00 55.31 92 ASP A N 1
ATOM 744 C CA . ASP A 1 92 ? -0.418 0.774 2.826 1.00 55.31 92 ASP A CA 1
ATOM 745 C C . ASP A 1 92 ? 0.128 2.162 2.482 1.00 55.31 92 ASP A C 1
ATOM 747 O O . ASP A 1 92 ? 0.339 2.470 1.303 1.00 55.31 92 ASP A O 1
ATOM 751 N N . LYS A 1 93 ? 0.255 3.035 3.487 1.00 56.84 93 LYS A N 1
ATOM 752 C CA . LYS A 1 93 ? 0.668 4.444 3.328 1.00 56.84 93 LYS A CA 1
ATOM 753 C C . LYS A 1 93 ? -0.073 5.190 2.207 1.00 56.84 93 LYS A C 1
ATOM 755 O O . LYS A 1 93 ? 0.529 5.854 1.364 1.00 56.84 93 LYS A O 1
ATOM 760 N N . GLY A 1 94 ? -1.393 5.005 2.137 1.00 53.47 94 GLY A N 1
ATOM 761 C CA . GLY A 1 94 ? -2.253 5.647 1.137 1.00 53.47 94 GLY A CA 1
ATOM 762 C C . GLY A 1 94 ? -2.213 5.020 -0.264 1.00 53.47 94 GLY A C 1
ATOM 763 O O . GLY A 1 94 ? -3.113 5.264 -1.066 1.00 53.47 94 GLY A O 1
ATOM 764 N N . LEU A 1 95 ? -1.261 4.136 -0.574 1.00 60.78 95 LEU A N 1
ATOM 765 C CA . LEU A 1 95 ? -1.197 3.469 -1.873 1.00 60.78 95 LEU A CA 1
ATOM 766 C C . LEU A 1 95 ? -1.955 2.144 -1.844 1.00 60.78 95 LEU A C 1
ATOM 768 O O . LEU A 1 95 ? -1.729 1.271 -1.007 1.00 60.78 95 LEU A O 1
ATOM 772 N N . LYS A 1 96 ? -2.874 1.976 -2.803 1.00 60.50 96 LYS A N 1
ATOM 773 C CA . LYS A 1 96 ? -3.589 0.707 -2.993 1.00 60.50 96 LYS A CA 1
ATOM 774 C C . LYS A 1 96 ? -2.565 -0.383 -3.301 1.00 60.50 96 LYS A C 1
ATOM 776 O O . LYS A 1 96 ? -1.937 -0.331 -4.358 1.00 60.50 96 LYS A O 1
ATOM 781 N N . GLY A 1 97 ? -2.438 -1.339 -2.382 1.00 66.00 97 GLY A N 1
ATOM 782 C CA . GLY A 1 97 ? -1.565 -2.499 -2.513 1.00 66.00 97 GLY A CA 1
ATOM 783 C C . GLY A 1 97 ? -2.022 -3.477 -3.601 1.00 66.00 97 GLY A C 1
ATOM 784 O O . GLY A 1 97 ? -2.522 -3.104 -4.665 1.00 66.00 97 GLY A O 1
ATOM 785 N N . GLU A 1 98 ? -1.839 -4.766 -3.345 1.00 81.75 98 GLU A N 1
ATOM 786 C CA . GLU A 1 98 ? -2.181 -5.822 -4.293 1.00 81.75 98 GLU A CA 1
ATOM 787 C C . GLU A 1 98 ? -3.701 -5.943 -4.506 1.00 81.75 98 GLU A C 1
ATOM 789 O O . GLU A 1 98 ? -4.455 -6.330 -3.616 1.00 81.75 98 GLU A O 1
ATOM 794 N N . LYS A 1 99 ? -4.168 -5.680 -5.729 1.00 88.31 99 LYS A N 1
ATOM 795 C CA . LYS A 1 99 ? -5.556 -5.944 -6.128 1.00 88.31 99 LYS A CA 1
ATOM 796 C C . LYS A 1 99 ? -5.722 -7.433 -6.379 1.00 88.31 99 LYS A C 1
ATOM 798 O O . LYS A 1 99 ? -5.061 -7.968 -7.268 1.00 88.31 99 LYS A O 1
ATOM 803 N N . LYS A 1 100 ? -6.624 -8.083 -5.649 1.00 90.31 100 LYS A N 1
ATOM 804 C CA . LYS A 1 100 ? -6.912 -9.515 -5.790 1.00 90.31 100 LYS A CA 1
ATOM 805 C C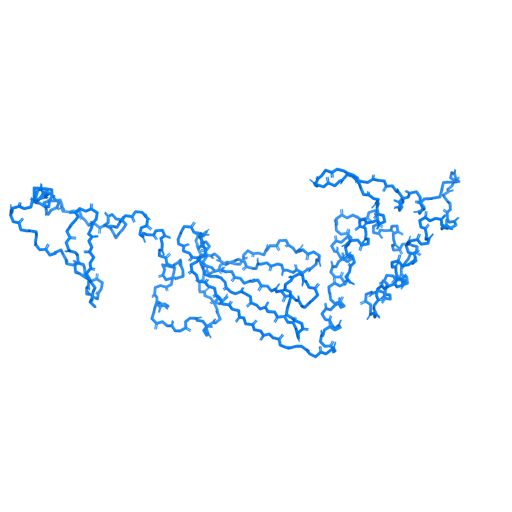 . LYS A 1 100 ? -8.229 -9.712 -6.528 1.00 90.31 100 LYS A C 1
ATOM 807 O O . LYS A 1 100 ? -9.213 -9.037 -6.228 1.00 90.31 100 LYS A O 1
ATOM 812 N N . TYR A 1 101 ? -8.246 -10.628 -7.487 1.00 92.56 101 TYR A N 1
ATOM 813 C CA . TYR A 1 101 ? -9.396 -10.882 -8.345 1.00 92.56 101 TYR A CA 1
ATOM 814 C C . TYR A 1 101 ? -9.892 -12.309 -8.153 1.00 92.56 101 TYR A C 1
ATOM 816 O O . TYR A 1 101 ? -9.142 -13.274 -8.328 1.00 92.56 101 TYR A O 1
ATOM 824 N N . LYS A 1 102 ? -11.164 -12.433 -7.779 1.00 92.75 102 LYS A N 1
ATOM 825 C CA . LYS A 1 102 ? -11.810 -13.699 -7.443 1.00 92.75 102 LYS A CA 1
ATOM 826 C C . LYS A 1 102 ? -12.987 -13.992 -8.361 1.00 92.75 102 LYS A C 1
ATOM 828 O O . LYS A 1 102 ? -13.721 -13.079 -8.726 1.00 92.75 102 LYS A O 1
ATOM 833 N N . LYS A 1 103 ? -13.217 -15.267 -8.659 1.00 91.38 103 LYS A N 1
ATOM 834 C CA . LYS A 1 103 ? -14.458 -15.771 -9.265 1.00 91.38 103 LYS A CA 1
ATOM 835 C C . LYS A 1 103 ? -15.012 -16.857 -8.355 1.00 91.38 103 LYS A C 1
ATOM 837 O O . LYS A 1 103 ? -14.249 -17.706 -7.903 1.00 91.38 103 LYS A O 1
ATOM 842 N N . ASP A 1 104 ? -16.293 -16.768 -8.010 1.00 87.69 104 ASP A N 1
ATOM 843 C CA . ASP A 1 104 ? -16.967 -17.729 -7.122 1.00 87.69 104 ASP A CA 1
ATOM 844 C C . ASP A 1 104 ? -16.199 -17.996 -5.812 1.00 87.69 104 ASP A C 1
ATOM 846 O O . ASP A 1 104 ? -16.063 -19.122 -5.342 1.00 87.69 104 ASP A O 1
ATOM 850 N N . GLY A 1 105 ? -15.624 -16.932 -5.239 1.00 85.12 105 GLY A N 1
ATOM 851 C CA . GLY A 1 105 ? -14.836 -16.986 -4.003 1.00 85.12 105 GLY A CA 1
ATOM 852 C C . GLY A 1 105 ? -13.390 -17.477 -4.159 1.00 85.12 105 GLY A C 1
ATOM 853 O O . GLY A 1 105 ? -12.605 -17.314 -3.225 1.00 85.12 105 GLY A O 1
ATOM 854 N N . LYS A 1 106 ? -12.994 -18.001 -5.325 1.00 88.69 106 LYS A N 1
ATOM 855 C CA . LYS A 1 106 ? -11.636 -18.502 -5.592 1.00 88.69 106 LYS A CA 1
ATOM 856 C C . LYS A 1 106 ? -10.738 -17.412 -6.162 1.00 88.69 106 LYS A C 1
ATOM 858 O O . LYS A 1 106 ? -11.148 -16.687 -7.065 1.00 88.69 106 LYS A O 1
ATOM 863 N N . LEU A 1 107 ? -9.514 -17.298 -5.642 1.00 92.62 107 LEU A N 1
ATOM 864 C CA . LEU A 1 107 ? -8.505 -16.355 -6.131 1.00 92.62 107 LEU A CA 1
ATOM 865 C C . LEU A 1 107 ? -7.972 -16.818 -7.486 1.00 92.62 107 LEU A C 1
ATOM 867 O O . LEU A 1 107 ? -7.442 -17.916 -7.602 1.00 92.62 107 LEU A O 1
ATOM 871 N N . ILE A 1 108 ? -8.132 -15.969 -8.498 1.00 93.19 108 ILE A N 1
ATOM 872 C CA . ILE A 1 108 ? -7.755 -16.274 -9.879 1.00 93.19 108 ILE A CA 1
ATOM 873 C C . ILE A 1 108 ? -6.415 -15.628 -10.210 1.00 93.19 108 ILE A C 1
ATOM 875 O O . ILE A 1 108 ? -5.485 -16.285 -10.677 1.00 93.19 108 ILE A O 1
ATOM 879 N N . TRP A 1 109 ? -6.319 -14.324 -9.957 1.00 93.12 109 TRP A N 1
ATOM 880 C CA . TRP A 1 109 ? -5.129 -13.537 -10.242 1.00 93.12 109 TRP A CA 1
ATOM 881 C C . TRP A 1 109 ? -5.037 -12.314 -9.333 1.00 93.12 109 TRP A C 1
ATOM 883 O O . TRP A 1 109 ? -6.012 -11.913 -8.688 1.00 93.12 109 TRP A O 1
ATOM 893 N N . SER A 1 110 ? -3.858 -11.710 -9.277 1.00 91.94 110 SER A N 1
ATOM 894 C CA . SER A 1 110 ? -3.635 -10.456 -8.576 1.00 91.94 110 SER A CA 1
ATOM 895 C C . SER A 1 110 ? -2.758 -9.507 -9.381 1.00 91.94 110 SER A C 1
ATOM 897 O O . SER A 1 110 ? -2.026 -9.896 -10.293 1.00 91.94 110 SER A O 1
ATOM 899 N N . SER A 1 111 ? -2.860 -8.229 -9.037 1.00 90.12 111 SER A N 1
ATOM 900 C CA . SER A 1 111 ? -2.039 -7.167 -9.587 1.00 90.12 111 SER A CA 1
ATOM 901 C C . SER A 1 111 ? -1.514 -6.290 -8.468 1.00 90.12 111 SER A C 1
ATOM 903 O O . SER A 1 111 ? -2.269 -5.546 -7.843 1.00 90.12 111 SER A O 1
ATOM 905 N N . GLU A 1 112 ? -0.205 -6.305 -8.303 1.00 88.38 112 GLU A N 1
ATOM 906 C CA . GLU A 1 112 ? 0.528 -5.462 -7.371 1.00 88.38 112 GLU A CA 1
ATOM 907 C C . GLU A 1 112 ? 1.216 -4.333 -8.143 1.00 88.38 112 GLU A C 1
ATOM 909 O O . GLU A 1 112 ? 1.731 -4.550 -9.241 1.00 88.38 112 GLU A O 1
ATOM 914 N N . LYS A 1 113 ? 1.184 -3.113 -7.607 1.00 86.75 113 LYS A N 1
ATOM 915 C CA . LYS A 1 113 ? 1.953 -1.981 -8.135 1.00 86.75 113 LYS A CA 1
ATOM 916 C C . LYS A 1 113 ? 3.057 -1.648 -7.140 1.00 86.75 113 LYS A C 1
ATOM 918 O O . LYS A 1 113 ? 2.741 -1.400 -5.981 1.00 86.75 113 LYS A O 1
ATOM 923 N N . LYS A 1 114 ? 4.305 -1.610 -7.609 1.00 86.19 114 LYS A N 1
ATOM 924 C CA . LYS A 1 114 ? 5.465 -1.150 -6.839 1.00 86.19 114 LYS A CA 1
ATOM 925 C C . LYS A 1 114 ? 6.053 0.103 -7.477 1.00 86.19 114 LYS A C 1
ATOM 927 O O . LYS A 1 114 ? 6.501 0.051 -8.625 1.00 86.19 114 LYS A O 1
ATOM 932 N N . TYR A 1 115 ? 6.029 1.210 -6.747 1.00 86.88 115 TYR A N 1
ATOM 933 C CA . TYR A 1 115 ? 6.561 2.504 -7.184 1.00 86.88 115 TYR A CA 1
ATOM 934 C C . TYR A 1 115 ? 8.056 2.640 -6.873 1.00 86.88 115 TYR A C 1
ATOM 936 O O . TYR A 1 115 ? 8.567 1.949 -5.997 1.00 86.88 115 TYR A O 1
ATOM 944 N N . TRP A 1 116 ? 8.751 3.545 -7.567 1.00 89.56 116 TRP A N 1
ATOM 945 C CA . TRP A 1 116 ? 10.196 3.782 -7.437 1.00 89.56 116 TRP A CA 1
ATOM 946 C C . TRP A 1 116 ? 10.669 4.137 -6.020 1.00 89.56 116 TRP A C 1
ATOM 948 O O . TRP A 1 116 ? 11.803 3.832 -5.673 1.00 89.56 116 TRP A O 1
ATOM 958 N N . PHE A 1 117 ? 9.824 4.768 -5.199 1.00 83.25 117 PHE A N 1
ATOM 959 C CA . PHE A 1 117 ? 10.153 5.137 -3.814 1.00 83.25 117 PHE A CA 1
ATOM 960 C C . PHE A 1 117 ? 9.874 4.014 -2.799 1.00 83.25 117 PHE A C 1
ATOM 962 O O . PHE A 1 117 ? 10.156 4.176 -1.615 1.00 83.25 117 PHE A O 1
ATOM 969 N N . GLN A 1 118 ? 9.290 2.890 -3.225 1.00 81.94 118 GLN A N 1
ATOM 970 C CA . GLN A 1 118 ? 9.070 1.734 -2.355 1.00 81.94 118 GLN A CA 1
ATOM 971 C C . GLN A 1 118 ? 10.291 0.801 -2.363 1.00 81.94 118 GLN A C 1
ATOM 973 O O . GLN A 1 118 ? 11.047 0.788 -3.339 1.00 81.94 118 GLN A O 1
ATOM 978 N N . PRO A 1 119 ? 10.469 -0.035 -1.322 1.00 80.06 119 PRO A N 1
ATOM 979 C CA . PRO A 1 119 ? 11.445 -1.118 -1.357 1.00 80.06 119 PRO A CA 1
ATOM 980 C C . PRO A 1 119 ? 11.251 -1.996 -2.600 1.00 80.06 119 PRO A C 1
ATOM 982 O O . PRO A 1 119 ? 10.127 -2.366 -2.951 1.00 80.06 119 PRO A O 1
ATOM 985 N N . ASP A 1 120 ? 12.353 -2.312 -3.278 1.00 81.00 120 ASP A N 1
ATOM 986 C CA . ASP A 1 120 ? 12.366 -3.030 -4.558 1.00 81.00 120 ASP A CA 1
ATOM 987 C C . ASP A 1 120 ? 11.543 -2.343 -5.671 1.00 81.00 120 ASP A C 1
ATOM 989 O O . ASP A 1 120 ? 10.995 -3.003 -6.563 1.00 81.00 120 ASP A O 1
ATOM 993 N N . GLY A 1 121 ? 11.397 -1.019 -5.612 1.00 82.56 121 GLY A N 1
ATOM 994 C CA . GLY A 1 121 ? 10.786 -0.202 -6.657 1.00 82.56 121 GLY A CA 1
ATOM 995 C C . GLY A 1 121 ? 11.594 -0.184 -7.958 1.00 82.56 121 GLY A C 1
ATOM 996 O O . GLY A 1 121 ? 12.781 -0.503 -7.981 1.00 82.56 121 GLY A O 1
ATOM 997 N N . TYR A 1 122 ? 10.950 0.203 -9.061 1.00 87.38 122 TYR A N 1
ATOM 998 C CA . TYR A 1 122 ? 11.631 0.426 -10.342 1.00 87.38 122 TYR A CA 1
ATOM 999 C C . TYR A 1 122 ? 12.058 1.901 -10.453 1.00 87.38 122 TYR A C 1
ATOM 1001 O O . TYR A 1 122 ? 11.163 2.738 -10.509 1.00 87.38 122 TYR A O 1
ATOM 1009 N N . PRO A 1 123 ? 13.360 2.253 -10.500 1.00 87.56 123 PRO A N 1
ATOM 1010 C CA . PRO A 1 123 ? 13.821 3.647 -10.378 1.00 87.56 123 PRO A CA 1
ATOM 1011 C C . PRO A 1 123 ? 13.233 4.632 -11.400 1.00 87.56 123 PRO A C 1
ATOM 1013 O O . PRO A 1 123 ? 12.977 5.796 -11.079 1.00 87.56 123 PRO A O 1
ATOM 1016 N N . GLU A 1 124 ? 12.971 4.161 -12.620 1.00 88.81 124 GLU A N 1
ATOM 1017 C CA . GLU A 1 124 ? 12.450 5.009 -13.694 1.00 88.81 124 GLU A CA 1
ATOM 1018 C C . GLU A 1 124 ? 10.934 5.219 -13.626 1.00 88.81 124 GLU A C 1
ATOM 1020 O O . GLU A 1 124 ? 10.401 6.026 -14.375 1.00 88.81 124 GLU A O 1
ATOM 1025 N N . GLY A 1 125 ? 10.217 4.569 -12.704 1.00 90.62 125 GLY A N 1
ATOM 1026 C CA . GLY A 1 125 ? 8.778 4.766 -12.548 1.00 90.62 125 GLY A CA 1
ATOM 1027 C C . GLY A 1 125 ? 8.132 3.712 -11.660 1.00 90.62 125 GLY A C 1
ATOM 1028 O O . GLY A 1 125 ? 8.397 3.637 -10.465 1.00 90.62 125 GLY A O 1
ATOM 1029 N N . PHE A 1 126 ? 7.235 2.896 -12.197 1.00 89.31 126 PHE A N 1
ATOM 1030 C CA . PHE A 1 126 ? 6.635 1.815 -11.414 1.00 89.31 126 PHE A CA 1
ATOM 1031 C C . PHE A 1 126 ? 6.590 0.516 -12.197 1.00 89.31 126 PHE A C 1
ATOM 1033 O O . PHE A 1 126 ? 6.501 0.499 -13.423 1.00 89.31 126 PHE A O 1
ATOM 1040 N N . ARG A 1 127 ? 6.607 -0.597 -11.469 1.00 88.44 127 ARG A N 1
ATOM 1041 C CA . ARG A 1 127 ? 6.367 -1.917 -12.043 1.00 88.44 127 ARG A CA 1
ATOM 1042 C C . ARG A 1 127 ? 5.050 -2.481 -11.550 1.00 88.44 127 ARG A C 1
ATOM 1044 O O . ARG A 1 127 ? 4.669 -2.327 -10.387 1.00 88.44 127 ARG A O 1
ATOM 1051 N N . ARG A 1 128 ? 4.335 -3.128 -12.458 1.00 88.12 128 ARG A N 1
ATOM 1052 C CA . ARG A 1 128 ? 3.118 -3.879 -12.181 1.00 88.12 128 ARG A CA 1
ATOM 1053 C C . ARG A 1 128 ? 3.461 -5.358 -12.207 1.00 88.12 128 ARG A C 1
ATOM 1055 O O . ARG A 1 128 ? 3.834 -5.875 -13.253 1.00 88.12 128 ARG A O 1
ATOM 1062 N N . ILE A 1 129 ? 3.313 -6.022 -11.071 1.00 89.38 129 ILE A N 1
ATOM 1063 C CA . ILE A 1 129 ? 3.532 -7.459 -10.930 1.00 89.38 129 ILE A CA 1
ATOM 1064 C C . ILE A 1 129 ? 2.166 -8.127 -11.041 1.00 89.38 129 ILE A C 1
ATOM 1066 O O . ILE A 1 129 ? 1.263 -7.847 -10.246 1.00 89.38 129 ILE A O 1
ATOM 1070 N N . VAL A 1 130 ? 1.995 -8.975 -12.048 1.00 89.88 130 VAL A N 1
ATOM 1071 C CA . VAL A 1 130 ? 0.783 -9.773 -12.241 1.00 89.88 130 VAL A CA 1
ATOM 1072 C C . VAL A 1 130 ? 1.085 -11.197 -11.811 1.00 89.88 130 VAL A C 1
ATOM 1074 O O . VAL A 1 130 ? 2.061 -11.780 -12.276 1.00 89.88 130 VAL A O 1
ATOM 1077 N N . LYS A 1 131 ? 0.261 -11.753 -10.921 1.00 92.75 131 LYS A N 1
ATOM 1078 C CA . LYS A 1 131 ? 0.399 -13.127 -10.422 1.00 92.75 131 LYS A CA 1
ATOM 1079 C C . LYS A 1 131 ? -0.854 -13.911 -10.772 1.00 92.75 131 LYS A C 1
ATOM 1081 O O . LYS A 1 131 ? -1.966 -13.429 -10.557 1.00 92.75 131 LYS A O 1
ATOM 1086 N N . LEU A 1 132 ? -0.678 -15.119 -11.287 1.00 92.06 132 LEU A N 1
ATOM 1087 C CA . LEU A 1 132 ? -1.749 -16.087 -11.474 1.00 92.06 132 LEU A CA 1
ATOM 1088 C C . LEU A 1 132 ? -1.656 -17.156 -10.404 1.00 92.06 132 LEU A C 1
ATOM 1090 O O . LEU A 1 132 ? -0.561 -17.565 -10.019 1.00 92.06 132 LEU A O 1
ATOM 1094 N N . TYR A 1 133 ? -2.812 -17.622 -9.955 1.00 93.38 133 TYR A N 1
ATOM 1095 C CA . TYR A 1 133 ? -2.898 -18.621 -8.905 1.00 93.38 133 TYR A CA 1
ATOM 1096 C C . TYR A 1 133 ? -3.351 -19.957 -9.477 1.00 93.38 133 TYR A C 1
ATOM 1098 O O . TYR A 1 133 ? -4.101 -20.015 -10.456 1.00 93.38 133 TYR A O 1
ATOM 1106 N N . ASN A 1 134 ? -2.891 -21.041 -8.867 1.00 91.12 134 ASN A N 1
ATOM 1107 C CA . ASN A 1 134 ? -3.515 -22.342 -9.051 1.00 91.12 134 ASN A CA 1
ATOM 1108 C C . ASN A 1 134 ? -4.773 -22.466 -8.171 1.00 91.12 134 ASN A C 1
ATOM 1110 O O . ASN A 1 134 ? -5.090 -21.586 -7.366 1.00 91.12 134 ASN A O 1
ATOM 1114 N N . MET A 1 135 ? -5.498 -23.571 -8.317 1.00 86.12 135 MET A N 1
ATOM 1115 C CA . MET A 1 135 ? -6.702 -23.848 -7.528 1.00 86.12 135 MET A CA 1
ATOM 1116 C C . MET A 1 135 ? -6.425 -23.992 -6.022 1.00 86.12 135 MET A C 1
ATOM 1118 O O . MET A 1 135 ? -7.330 -23.749 -5.224 1.00 86.12 135 MET A O 1
ATOM 1122 N N . ASN A 1 136 ? -5.185 -24.310 -5.639 1.00 86.81 136 ASN A N 1
ATOM 1123 C CA . ASN A 1 136 ? -4.720 -24.348 -4.247 1.00 86.81 136 ASN A CA 1
ATOM 1124 C C . ASN A 1 136 ? -4.385 -22.963 -3.664 1.00 86.81 136 ASN A C 1
ATOM 1126 O O . ASN A 1 136 ? -4.061 -22.855 -2.482 1.00 86.81 136 ASN A O 1
ATOM 1130 N N . GLY A 1 137 ? -4.450 -21.895 -4.464 1.00 86.06 137 GLY A N 1
ATOM 1131 C CA . GLY A 1 137 ? -4.156 -20.534 -4.021 1.00 86.06 137 GLY A CA 1
ATOM 1132 C C . GLY A 1 137 ? -2.665 -20.206 -3.906 1.00 86.06 137 GLY A C 1
ATOM 1133 O O . GLY A 1 137 ? -2.323 -19.166 -3.340 1.00 86.06 137 GLY A O 1
ATOM 1134 N N . THR A 1 138 ? -1.774 -21.035 -4.454 1.00 90.00 138 THR A N 1
ATOM 1135 C CA . THR A 1 138 ? -0.352 -20.703 -4.607 1.00 90.00 138 THR A CA 1
ATOM 1136 C C . THR A 1 138 ? -0.096 -20.041 -5.960 1.00 90.00 138 THR A C 1
ATOM 1138 O O . THR A 1 138 ? -0.863 -20.205 -6.910 1.00 90.00 138 THR A O 1
ATOM 1141 N N . VAL A 1 139 ? 0.967 -19.237 -6.049 1.00 91.38 139 VAL A N 1
ATOM 1142 C CA . VAL A 1 139 ? 1.337 -18.558 -7.299 1.00 91.38 139 VAL A CA 1
ATOM 1143 C C . VAL A 1 139 ? 1.857 -19.594 -8.293 1.00 91.38 139 VAL A C 1
ATOM 1145 O O . VAL A 1 139 ? 2.826 -20.292 -8.006 1.00 91.38 139 VAL A O 1
ATOM 1148 N N . ALA A 1 140 ? 1.205 -19.684 -9.450 1.00 88.50 140 ALA A N 1
ATOM 1149 C CA . ALA A 1 140 ? 1.540 -20.615 -10.525 1.00 88.50 140 ALA A CA 1
ATOM 1150 C C . ALA A 1 140 ? 2.401 -19.967 -11.622 1.00 88.50 140 ALA A C 1
ATOM 1152 O O . ALA A 1 140 ? 3.286 -20.614 -12.170 1.00 88.50 140 ALA A O 1
ATOM 1153 N N . ASP A 1 141 ? 2.145 -18.697 -11.942 1.00 88.56 141 ASP A N 1
ATOM 1154 C CA . ASP A 1 141 ? 2.924 -17.907 -12.903 1.00 88.56 141 ASP A CA 1
ATOM 1155 C C . ASP A 1 141 ? 2.906 -16.433 -12.482 1.00 88.56 141 ASP A C 1
ATOM 1157 O O . ASP A 1 141 ? 1.958 -15.965 -11.842 1.00 88.56 141 ASP A O 1
ATOM 1161 N N . SER A 1 142 ? 3.941 -15.687 -12.855 1.00 91.44 142 SER A N 1
ATOM 1162 C CA . SER A 1 142 ? 4.001 -14.247 -12.638 1.00 91.44 142 SER A CA 1
ATOM 1163 C C . SER A 1 142 ? 4.837 -13.549 -13.695 1.00 91.44 142 SER A C 1
ATOM 1165 O O . SER A 1 142 ? 5.829 -14.094 -14.176 1.00 91.44 142 SER A O 1
ATOM 1167 N N . TRP A 1 143 ? 4.469 -12.317 -14.023 1.00 89.62 143 TRP A N 1
ATOM 1168 C CA . TRP A 1 143 ? 5.277 -11.456 -14.878 1.00 89.62 143 TRP A CA 1
ATOM 1169 C C . TRP A 1 143 ? 5.203 -10.006 -14.421 1.00 89.62 143 TRP A C 1
ATOM 1171 O O . TRP A 1 143 ? 4.290 -9.598 -13.697 1.00 89.62 143 TRP A O 1
ATOM 1181 N N . GLU A 1 144 ? 6.178 -9.226 -14.872 1.00 89.50 144 GLU A N 1
ATOM 1182 C CA . GLU A 1 144 ? 6.304 -7.816 -14.539 1.00 89.50 144 GLU A CA 1
ATOM 1183 C C . GLU A 1 144 ? 6.129 -6.955 -15.786 1.00 89.50 144 GLU A C 1
ATOM 1185 O O . GLU A 1 144 ? 6.567 -7.309 -16.881 1.00 89.50 144 GLU A O 1
ATOM 1190 N N . ILE A 1 145 ? 5.466 -5.817 -15.609 1.00 86.94 145 ILE A N 1
ATOM 1191 C CA . ILE A 1 145 ? 5.310 -4.784 -16.628 1.00 86.94 145 ILE A CA 1
ATOM 1192 C C . ILE A 1 145 ? 5.907 -3.504 -16.062 1.00 86.94 145 ILE A C 1
ATOM 1194 O O . ILE A 1 145 ? 5.483 -3.047 -14.999 1.00 86.94 145 ILE A O 1
ATOM 1198 N N . PHE A 1 146 ? 6.877 -2.938 -16.767 1.00 89.75 146 PHE A N 1
ATOM 1199 C CA . PHE A 1 146 ? 7.580 -1.727 -16.362 1.00 89.75 146 PHE A CA 1
ATOM 1200 C C . PHE A 1 146 ? 6.956 -0.509 -17.037 1.00 89.75 146 PHE A C 1
ATOM 1202 O O . PHE A 1 146 ? 6.635 -0.544 -18.225 1.00 89.75 146 PHE A O 1
ATOM 1209 N N . TYR A 1 147 ? 6.776 0.551 -16.260 1.00 88.38 147 TYR A N 1
ATOM 1210 C CA . TYR A 1 147 ? 6.273 1.837 -16.713 1.00 88.38 147 TYR A CA 1
ATOM 1211 C C . TYR A 1 147 ? 7.282 2.902 -16.308 1.00 88.38 147 TYR A C 1
ATOM 1213 O O . TYR A 1 147 ? 7.508 3.121 -15.117 1.00 88.38 147 TYR A O 1
ATOM 1221 N N . GLU A 1 148 ? 7.884 3.538 -17.304 1.00 93.19 148 GLU A N 1
ATOM 1222 C CA . GLU A 1 148 ? 8.712 4.722 -17.109 1.00 93.19 148 GLU A CA 1
ATOM 1223 C C . GLU A 1 148 ? 7.812 5.935 -16.864 1.00 93.19 148 GLU A C 1
ATOM 1225 O O . GLU A 1 148 ? 6.728 6.055 -17.441 1.00 93.19 148 GLU A O 1
ATOM 1230 N N . LEU A 1 149 ? 8.254 6.812 -15.973 1.00 91.50 149 LEU A N 1
ATOM 1231 C CA . LEU A 1 149 ? 7.590 8.051 -15.605 1.00 91.50 149 LEU A CA 1
ATOM 1232 C C . LEU A 1 149 ? 8.567 9.208 -15.768 1.00 91.50 149 LEU A C 1
ATOM 1234 O O . LEU A 1 149 ? 9.734 9.100 -15.386 1.00 91.50 149 LEU A O 1
ATOM 1238 N N . SER A 1 150 ? 8.064 10.331 -16.274 1.00 93.56 150 SER A N 1
ATOM 1239 C CA . SER A 1 150 ? 8.810 11.587 -16.233 1.00 93.56 150 SER A CA 1
ATOM 1240 C C . SER A 1 150 ? 8.971 12.080 -14.790 1.00 93.56 150 SER A C 1
ATOM 1242 O O . SER A 1 150 ? 8.241 11.653 -13.892 1.00 93.56 150 SER A O 1
ATOM 1244 N N . ASP A 1 151 ? 9.900 13.005 -14.551 1.00 90.81 151 ASP A N 1
ATOM 1245 C CA . ASP A 1 151 ? 10.052 13.621 -13.227 1.00 90.81 151 ASP A CA 1
ATOM 1246 C C . ASP A 1 151 ? 8.779 14.368 -12.789 1.00 90.81 151 ASP A C 1
ATOM 1248 O O . ASP A 1 151 ? 8.389 14.288 -11.623 1.00 90.81 151 ASP A O 1
ATOM 1252 N N . ASP A 1 152 ? 8.069 14.999 -13.730 1.00 89.75 152 ASP A N 1
ATOM 1253 C CA . ASP A 1 152 ? 6.785 15.659 -13.469 1.00 89.75 152 ASP A CA 1
ATOM 1254 C C . ASP A 1 152 ? 5.709 14.649 -13.030 1.00 89.75 152 ASP A C 1
ATOM 1256 O O . ASP A 1 152 ? 4.978 14.890 -12.064 1.00 89.75 152 ASP A O 1
ATOM 1260 N N . ASP A 1 153 ? 5.636 13.484 -13.685 1.00 89.75 153 ASP A N 1
ATOM 1261 C CA . ASP A 1 153 ? 4.719 12.412 -13.280 1.00 89.75 153 ASP A CA 1
ATOM 1262 C C . ASP A 1 153 ? 5.093 11.860 -11.900 1.00 89.75 153 ASP A C 1
ATOM 1264 O O . ASP A 1 153 ? 4.217 11.590 -11.072 1.00 89.75 153 ASP A O 1
ATOM 1268 N N . LYS A 1 154 ? 6.394 11.700 -11.630 1.00 88.94 154 LYS A N 1
ATOM 1269 C CA . LYS A 1 154 ? 6.888 11.234 -10.330 1.00 88.94 154 LYS A CA 1
ATOM 1270 C C . LYS A 1 154 ? 6.464 12.188 -9.209 1.00 88.94 154 LYS A C 1
ATOM 1272 O O . LYS A 1 154 ? 5.967 11.730 -8.177 1.00 88.94 154 LYS A O 1
ATOM 1277 N N . GLU A 1 155 ? 6.587 13.496 -9.411 1.00 87.88 155 GLU A N 1
ATOM 1278 C CA . GLU A 1 155 ? 6.123 14.493 -8.439 1.00 87.88 155 GLU A CA 1
ATOM 1279 C C . GLU A 1 155 ? 4.595 14.507 -8.293 1.00 87.88 155 GLU A C 1
ATOM 1281 O O . GLU A 1 155 ? 4.085 14.587 -7.172 1.00 87.88 155 GLU A O 1
ATOM 1286 N N . PHE A 1 156 ? 3.842 14.326 -9.381 1.00 88.19 156 PHE A N 1
ATOM 1287 C CA . PHE A 1 156 ? 2.386 14.182 -9.313 1.00 88.19 156 PHE A CA 1
ATOM 1288 C C . PHE A 1 156 ? 1.957 12.987 -8.445 1.00 88.19 156 PHE A C 1
ATOM 1290 O O . PHE A 1 156 ? 1.097 13.122 -7.570 1.00 88.19 156 PHE A O 1
ATOM 1297 N N . PHE A 1 157 ? 2.574 11.822 -8.642 1.00 86.69 157 PHE A N 1
ATOM 1298 C CA . PHE A 1 157 ? 2.286 10.621 -7.852 1.00 86.69 157 PHE A CA 1
ATOM 1299 C C . PHE A 1 157 ? 2.702 10.773 -6.382 1.00 86.69 157 PHE A C 1
ATOM 1301 O O . PHE A 1 157 ? 1.950 10.345 -5.503 1.00 86.69 157 PHE A O 1
ATOM 1308 N N . LYS A 1 158 ? 3.842 11.416 -6.091 1.00 86.19 158 LYS A N 1
ATOM 1309 C CA . LYS A 1 158 ? 4.230 11.752 -4.709 1.00 86.19 158 LYS A CA 1
ATOM 1310 C C . LYS A 1 158 ? 3.200 12.659 -4.053 1.00 86.19 158 LYS A C 1
ATOM 1312 O O . LYS A 1 158 ? 2.776 12.375 -2.940 1.00 86.19 158 LYS A O 1
ATOM 1317 N N . LYS A 1 159 ? 2.742 13.709 -4.739 1.00 89.12 159 LYS A N 1
ATOM 1318 C CA . LYS A 1 159 ? 1.684 14.584 -4.222 1.00 89.12 159 LYS A CA 1
ATOM 1319 C C . LYS A 1 159 ? 0.428 13.788 -3.857 1.00 89.12 159 LYS A C 1
ATOM 1321 O O . LYS A 1 159 ? -0.048 13.906 -2.732 1.00 89.12 159 LYS A O 1
ATOM 1326 N N . GLN A 1 160 ? -0.066 12.938 -4.761 1.00 86.94 160 GLN A N 1
ATOM 1327 C CA . GLN A 1 160 ? -1.235 12.092 -4.480 1.00 86.94 160 GLN A CA 1
ATOM 1328 C C . GLN A 1 160 ? -1.017 11.186 -3.266 1.00 86.94 160 GLN A C 1
ATOM 1330 O O . GLN A 1 160 ? -1.914 11.007 -2.447 1.00 86.94 160 GLN A O 1
ATOM 1335 N N . GLN A 1 161 ? 0.176 10.611 -3.133 1.00 84.38 161 GLN A N 1
ATOM 1336 C CA . GLN A 1 161 ? 0.510 9.785 -1.982 1.00 84.38 161 GLN A CA 1
ATOM 1337 C C . GLN A 1 161 ? 0.489 10.590 -0.679 1.00 84.38 161 GLN A C 1
ATOM 1339 O O . GLN A 1 161 ? -0.096 10.137 0.301 1.00 84.38 161 GLN A O 1
ATOM 1344 N N . ARG A 1 162 ? 1.077 11.789 -0.671 1.00 87.00 162 ARG A N 1
ATOM 1345 C CA . ARG A 1 162 ? 1.088 12.686 0.493 1.00 87.00 162 ARG A CA 1
ATOM 1346 C C . ARG A 1 162 ? -0.327 13.090 0.908 1.00 87.00 162 ARG A C 1
ATOM 1348 O O . ARG A 1 162 ? -0.638 13.048 2.093 1.00 87.00 162 ARG A O 1
ATOM 1355 N N . GLU A 1 163 ? -1.202 13.401 -0.049 1.00 88.31 163 GLU A N 1
ATOM 1356 C CA . GLU A 1 163 ? -2.630 13.656 0.212 1.00 88.31 163 GLU A CA 1
ATOM 1357 C C . GLU A 1 163 ? -3.294 12.446 0.889 1.00 88.31 163 GLU A C 1
ATOM 1359 O O . GLU A 1 163 ? -3.920 12.580 1.942 1.00 88.31 163 GLU A O 1
ATOM 1364 N N . LEU A 1 164 ? -3.089 11.246 0.337 1.00 85.75 164 LEU A N 1
ATOM 1365 C CA . LEU A 1 164 ? -3.680 10.010 0.855 1.00 85.75 164 LEU A CA 1
ATOM 1366 C C . LEU A 1 164 ? -3.149 9.625 2.243 1.00 85.75 164 LEU A C 1
ATOM 1368 O O . LEU A 1 164 ? -3.905 9.070 3.041 1.00 85.75 164 LEU A O 1
ATOM 1372 N N . ILE A 1 165 ? -1.885 9.927 2.556 1.00 84.69 165 ILE A N 1
ATOM 1373 C CA . ILE A 1 165 ? -1.318 9.740 3.899 1.00 84.69 165 ILE A CA 1
ATOM 1374 C C . ILE A 1 165 ? -2.096 10.576 4.915 1.00 84.69 165 ILE A C 1
ATOM 1376 O O . ILE A 1 165 ? -2.530 10.039 5.932 1.00 84.69 165 ILE A O 1
ATOM 1380 N N . PHE A 1 166 ? -2.343 11.858 4.635 1.00 86.88 166 PHE A N 1
ATOM 1381 C CA . PHE A 1 166 ? -3.082 12.721 5.559 1.00 86.88 166 PHE A CA 1
ATOM 1382 C C . PHE A 1 166 ? -4.571 12.378 5.644 1.00 86.88 166 PHE A C 1
ATOM 1384 O O . PHE A 1 166 ? -5.147 12.459 6.730 1.00 86.88 166 PHE A O 1
ATOM 1391 N N . GLU A 1 167 ? -5.200 11.935 4.553 1.00 86.06 167 GLU A N 1
ATOM 1392 C CA . GLU A 1 167 ? -6.570 11.408 4.596 1.00 86.06 167 GLU A CA 1
ATOM 1393 C C . GLU A 1 167 ? -6.671 10.143 5.456 1.00 86.06 167 GLU A C 1
ATOM 1395 O O . GLU A 1 167 ? -7.566 10.024 6.300 1.00 86.06 167 GLU A O 1
ATOM 1400 N N . TYR A 1 168 ? -5.734 9.209 5.278 1.00 82.69 168 TYR A N 1
ATOM 1401 C CA . TYR A 1 168 ? -5.657 8.000 6.091 1.00 82.69 168 TYR A CA 1
ATOM 1402 C C . TYR A 1 168 ? -5.406 8.346 7.559 1.00 82.69 168 TYR A C 1
ATOM 1404 O O . TYR A 1 168 ? -6.126 7.874 8.440 1.00 82.69 168 TYR A O 1
ATOM 1412 N N . PHE A 1 169 ? -4.454 9.238 7.824 1.00 83.50 169 PHE A N 1
ATOM 1413 C CA . PHE A 1 169 ? -4.125 9.690 9.167 1.00 83.50 169 PHE A CA 1
ATOM 1414 C C . PHE A 1 169 ? -5.316 10.354 9.862 1.00 83.50 169 PHE A C 1
ATOM 1416 O O . PHE A 1 169 ? -5.627 10.012 11.001 1.00 83.50 169 PHE A O 1
ATOM 1423 N N . LYS A 1 170 ? -6.067 11.207 9.154 1.00 87.75 170 LYS A N 1
ATOM 1424 C CA . LYS A 1 170 ? -7.328 11.790 9.636 1.00 87.75 170 LYS A CA 1
ATOM 1425 C C . LYS A 1 170 ? -8.351 10.726 10.029 1.00 87.75 170 LYS A C 1
ATOM 1427 O O . LYS A 1 170 ? -9.066 10.898 11.014 1.00 87.75 170 LYS A O 1
ATOM 1432 N N . SER A 1 171 ? -8.443 9.646 9.253 1.00 83.25 171 SER A N 1
ATOM 1433 C CA . SER A 1 171 ? -9.379 8.550 9.515 1.00 83.25 171 SER A CA 1
ATOM 1434 C C . SER A 1 171 ? -8.961 7.673 10.695 1.00 83.25 171 SER A C 1
ATOM 1436 O O . SER A 1 171 ? -9.842 7.150 11.372 1.00 83.25 171 SER A O 1
ATOM 1438 N N . GLN A 1 172 ? -7.661 7.449 10.903 1.00 83.44 172 GLN A N 1
ATOM 1439 C CA . GLN A 1 172 ? -7.162 6.541 11.942 1.00 83.44 172 GLN A CA 1
ATOM 1440 C C . GLN A 1 172 ? -6.895 7.246 13.277 1.00 83.44 172 GLN A C 1
ATOM 1442 O O . GLN A 1 172 ? -7.109 6.654 14.330 1.00 83.44 172 GLN A O 1
ATOM 1447 N N . GLN A 1 173 ? -6.408 8.488 13.241 1.00 86.75 173 GLN A N 1
ATOM 1448 C CA . GLN A 1 173 ? -5.937 9.256 14.399 1.00 86.75 173 GLN A CA 1
ATOM 1449 C C . GLN A 1 173 ? -6.479 10.700 14.355 1.00 86.75 173 GLN A C 1
ATOM 1451 O O . GLN A 1 173 ? -5.707 11.655 14.236 1.00 86.75 173 GLN A O 1
ATOM 1456 N N . PRO A 1 174 ? -7.810 10.903 14.433 1.00 89.94 174 PRO A N 1
ATOM 1457 C CA . PRO A 1 174 ? -8.435 12.212 14.219 1.00 89.94 174 PRO A CA 1
ATOM 1458 C C . PRO A 1 174 ? -7.988 13.287 15.220 1.00 89.94 174 PRO A C 1
ATOM 1460 O O . PRO A 1 174 ? -7.871 14.454 14.856 1.00 89.94 174 PRO A O 1
ATOM 1463 N N . GLU A 1 175 ? -7.715 12.917 16.471 1.00 90.75 175 GLU A N 1
ATOM 1464 C CA . GLU A 1 175 ? -7.266 13.852 17.512 1.00 90.75 175 GLU A CA 1
ATOM 1465 C C . GLU A 1 175 ? -5.860 14.382 17.223 1.00 90.75 175 GLU A C 1
ATOM 1467 O O . GLU A 1 175 ? -5.635 15.594 17.222 1.00 90.75 175 GLU A O 1
ATOM 1472 N N . LEU A 1 176 ? -4.933 13.480 16.894 1.00 91.12 176 LEU A N 1
ATOM 1473 C CA . LEU A 1 176 ? -3.573 13.847 16.523 1.00 91.12 176 LEU A CA 1
ATOM 1474 C C . LEU A 1 176 ? -3.551 14.619 15.198 1.00 91.12 176 LEU A C 1
ATOM 1476 O O . LEU A 1 176 ? -2.841 15.615 15.088 1.00 91.12 176 LEU A O 1
ATOM 1480 N N . PHE A 1 177 ? -4.381 14.228 14.226 1.00 92.75 177 PHE A N 1
ATOM 1481 C CA . PHE A 1 177 ? -4.580 14.986 12.991 1.00 92.75 177 PHE A CA 1
ATOM 1482 C C . PHE A 1 177 ? -5.017 16.426 13.281 1.00 92.75 177 PHE A C 1
ATOM 1484 O O . PHE A 1 177 ? -4.418 17.362 12.755 1.00 92.75 177 PHE A O 1
ATOM 1491 N N . ASN A 1 178 ? -6.021 16.622 14.141 1.00 94.00 178 ASN A N 1
ATOM 1492 C CA . ASN A 1 178 ? -6.512 17.954 14.499 1.00 94.00 178 ASN A CA 1
ATOM 1493 C C . ASN A 1 178 ? -5.439 18.789 15.205 1.00 94.00 178 ASN A C 1
ATOM 1495 O O . ASN A 1 178 ? -5.325 19.982 14.924 1.00 94.00 178 ASN A O 1
ATOM 1499 N N . LEU A 1 179 ? -4.636 18.180 16.081 1.00 94.31 179 LEU A N 1
ATOM 1500 C CA . LEU A 1 179 ? -3.503 18.857 16.709 1.00 94.31 179 LEU A CA 1
ATOM 1501 C C . LEU A 1 179 ? -2.481 19.297 15.658 1.00 94.31 179 LEU A C 1
ATOM 1503 O O . LEU A 1 179 ? -2.130 20.476 15.614 1.00 94.31 179 LEU A O 1
ATOM 1507 N N . LEU A 1 180 ? -2.057 18.391 14.772 1.00 93.75 180 LEU A N 1
ATOM 1508 C CA . LEU A 1 180 ? -1.088 18.722 13.728 1.00 93.75 180 LEU A CA 1
ATOM 1509 C C . LEU A 1 180 ? -1.609 19.829 12.801 1.00 93.75 180 LEU A C 1
ATOM 1511 O O . LEU A 1 180 ? -0.901 20.800 12.553 1.00 93.75 180 LEU A O 1
ATOM 1515 N N . TYR A 1 181 ? -2.864 19.750 12.357 1.00 94.62 181 TYR A N 1
ATOM 1516 C CA . TYR A 1 181 ? -3.472 20.774 11.501 1.00 94.62 181 TYR A CA 1
ATOM 1517 C C . TYR A 1 181 ? -3.770 22.095 12.216 1.00 94.62 181 TYR A C 1
ATOM 1519 O O . TYR A 1 181 ? -3.934 23.110 11.546 1.00 94.62 181 TYR A O 1
ATOM 1527 N N . SER A 1 182 ? -3.846 22.123 13.546 1.00 95.06 182 SER A N 1
ATOM 1528 C CA . SER A 1 182 ? -4.037 23.380 14.283 1.00 95.06 182 SER A CA 1
ATOM 1529 C C . SER A 1 182 ? -2.752 24.202 14.362 1.00 95.06 182 SER A C 1
ATOM 1531 O O . SER A 1 182 ? -2.820 25.429 14.367 1.00 95.06 182 SER A O 1
ATOM 1533 N N . PHE A 1 183 ? -1.593 23.538 14.411 1.00 95.50 183 PHE A N 1
ATOM 1534 C CA . PHE A 1 183 ? -0.300 24.193 14.647 1.00 95.50 183 PHE A CA 1
ATOM 1535 C C . PHE A 1 183 ? 0.653 24.179 13.446 1.00 95.50 183 PHE A C 1
ATOM 1537 O O . PHE A 1 183 ? 1.504 25.055 13.364 1.00 95.50 183 PHE A O 1
ATOM 1544 N N . PHE A 1 184 ? 0.501 23.235 12.514 1.00 95.00 184 PHE A N 1
ATOM 1545 C CA . PHE A 1 184 ? 1.437 23.005 11.402 1.00 95.00 184 PHE A CA 1
ATOM 1546 C C . PHE A 1 184 ? 0.741 22.963 10.037 1.00 95.00 184 PHE A C 1
ATOM 1548 O O . PHE A 1 184 ? 1.211 22.311 9.107 1.00 95.00 184 PHE A O 1
ATOM 1555 N N . LYS A 1 185 ? -0.430 23.605 9.907 1.00 94.06 185 LYS A N 1
ATOM 1556 C CA . LYS A 1 185 ? -1.225 23.568 8.669 1.00 94.06 185 LYS A CA 1
ATOM 1557 C C . LYS A 1 185 ? -0.405 23.982 7.449 1.00 94.06 185 LYS A C 1
ATOM 1559 O O . LYS A 1 185 ? -0.502 23.346 6.406 1.00 94.06 185 LYS A O 1
ATOM 1564 N N . GLU A 1 186 ? 0.362 25.062 7.565 1.00 92.31 186 GLU A N 1
ATOM 1565 C CA . GLU A 1 186 ? 1.123 25.599 6.439 1.00 92.31 186 GLU A CA 1
ATOM 1566 C C . GLU A 1 186 ? 2.234 24.643 6.009 1.00 92.31 186 GLU A C 1
ATOM 1568 O O . GLU A 1 186 ? 2.393 24.389 4.818 1.00 92.31 186 GLU A O 1
ATOM 1573 N N . GLU A 1 187 ? 2.962 24.069 6.962 1.00 92.75 187 GLU A N 1
ATOM 1574 C CA . GLU A 1 187 ? 4.018 23.090 6.716 1.00 92.75 187 GLU A CA 1
ATOM 1575 C C . GLU A 1 187 ? 3.455 21.799 6.119 1.00 92.75 187 GLU A C 1
ATOM 1577 O O . GLU A 1 187 ? 4.068 21.221 5.224 1.00 92.75 187 GLU A O 1
ATOM 1582 N N . ILE A 1 188 ? 2.275 21.364 6.569 1.00 92.38 188 ILE A N 1
ATOM 1583 C CA . ILE A 1 188 ? 1.569 20.204 6.012 1.00 92.38 188 ILE A CA 1
ATOM 1584 C C . ILE A 1 188 ? 1.117 20.483 4.574 1.00 92.38 188 ILE A C 1
ATOM 1586 O O . ILE A 1 188 ? 1.372 19.674 3.681 1.00 92.38 188 ILE A O 1
ATOM 1590 N N . ASP A 1 189 ? 0.498 21.635 4.317 1.00 91.44 189 ASP A N 1
ATOM 1591 C CA . ASP A 1 189 ? 0.061 22.017 2.970 1.00 91.44 189 ASP A CA 1
ATOM 1592 C C . ASP A 1 189 ? 1.269 22.151 2.017 1.00 91.44 189 ASP A C 1
ATOM 1594 O O . ASP A 1 189 ? 1.203 21.723 0.860 1.00 91.44 189 ASP A O 1
ATOM 1598 N N . ARG A 1 190 ? 2.403 22.685 2.501 1.00 90.62 190 ARG A N 1
ATOM 1599 C CA . ARG A 1 190 ? 3.670 22.743 1.749 1.00 90.62 190 ARG A CA 1
ATOM 1600 C C . ARG A 1 190 ? 4.240 21.349 1.479 1.00 90.62 190 ARG A C 1
ATOM 1602 O O . ARG A 1 190 ? 4.583 21.067 0.328 1.00 90.62 190 ARG A O 1
ATOM 1609 N N . TYR A 1 191 ? 4.277 20.481 2.494 1.00 90.56 191 TYR A N 1
ATOM 1610 C CA . TYR A 1 191 ? 4.716 19.086 2.382 1.00 90.56 191 TYR A CA 1
ATOM 1611 C C . TYR A 1 191 ? 3.961 18.371 1.258 1.00 90.56 191 TYR A C 1
ATOM 1613 O O . TYR A 1 191 ? 4.575 17.794 0.356 1.00 90.56 191 TYR A O 1
ATOM 1621 N N . VAL A 1 192 ? 2.628 18.483 1.260 1.00 89.69 192 VAL A N 1
ATOM 1622 C CA . VAL A 1 192 ? 1.766 17.887 0.233 1.00 89.69 192 VAL A CA 1
ATOM 1623 C C . VAL A 1 192 ? 2.132 18.386 -1.169 1.00 89.69 192 VAL A C 1
ATOM 1625 O O . VAL A 1 192 ? 2.161 17.596 -2.111 1.00 89.69 192 VAL A O 1
ATOM 1628 N N . MET A 1 193 ? 2.457 19.671 -1.318 1.00 86.94 193 MET A N 1
ATOM 1629 C CA . MET A 1 193 ? 2.657 20.292 -2.627 1.00 86.94 193 MET A CA 1
ATOM 1630 C C . MET A 1 193 ? 4.046 20.098 -3.241 1.00 86.94 193 MET A C 1
ATOM 1632 O O . MET A 1 193 ? 4.116 19.934 -4.459 1.00 86.94 193 MET A O 1
ATOM 1636 N N . LYS A 1 194 ? 5.146 20.210 -2.479 1.00 73.56 194 LYS A N 1
ATOM 1637 C CA . LYS A 1 194 ? 6.473 20.383 -3.110 1.00 73.56 194 LYS A CA 1
ATOM 1638 C C . LYS A 1 194 ? 7.691 19.946 -2.283 1.00 73.56 194 LYS A C 1
ATOM 1640 O O . LYS A 1 194 ? 8.759 20.515 -2.472 1.00 73.56 194 LYS A O 1
ATOM 1645 N N . ASP A 1 195 ? 7.540 18.908 -1.460 1.00 67.25 195 ASP A N 1
ATOM 1646 C CA . ASP A 1 195 ? 8.603 18.188 -0.725 1.00 67.25 195 ASP A CA 1
ATOM 1647 C C . ASP A 1 195 ? 8.674 18.433 0.791 1.00 67.25 195 ASP A C 1
ATOM 1649 O O . ASP A 1 195 ? 8.233 19.460 1.304 1.00 67.25 195 ASP A O 1
ATOM 1653 N N . GLY A 1 196 ? 9.155 17.412 1.510 1.00 61.47 196 GLY A N 1
ATOM 1654 C CA . GLY A 1 196 ? 8.730 17.111 2.871 1.00 61.47 196 GLY A CA 1
ATOM 1655 C C . GLY A 1 196 ? 9.744 17.253 4.000 1.00 61.47 196 GLY A C 1
ATOM 1656 O O . GLY A 1 196 ? 9.408 17.022 5.164 1.00 61.47 196 GLY A O 1
ATOM 1657 N N . HIS A 1 197 ? 10.969 17.668 3.689 1.00 77.44 197 HIS A N 1
ATOM 1658 C CA . HIS A 1 197 ? 12.004 17.855 4.705 1.00 77.44 197 HIS A CA 1
ATOM 1659 C C . HIS A 1 197 ? 11.677 18.981 5.697 1.00 77.44 197 HIS A C 1
ATOM 1661 O O . HIS A 1 197 ? 12.048 18.890 6.866 1.00 77.44 197 HIS A O 1
ATOM 1667 N N . GLU A 1 198 ? 10.949 20.011 5.256 1.00 86.62 198 GLU A N 1
ATOM 1668 C CA . GLU A 1 198 ? 10.563 21.141 6.106 1.00 86.62 198 GLU A CA 1
ATOM 1669 C C . GLU A 1 198 ? 9.623 20.703 7.235 1.00 86.62 198 GLU A C 1
ATOM 1671 O O . GLU A 1 198 ? 9.899 20.978 8.398 1.00 86.62 198 GLU A O 1
ATOM 1676 N N . LEU A 1 199 ? 8.562 19.953 6.917 1.00 91.00 199 LEU A N 1
ATOM 1677 C CA . LEU A 1 199 ? 7.617 19.474 7.926 1.00 91.00 199 LEU A CA 1
ATOM 1678 C C . LEU A 1 199 ? 8.314 18.587 8.965 1.00 91.00 199 LEU A C 1
ATOM 1680 O O . LEU A 1 199 ? 8.110 18.768 10.163 1.00 91.00 199 LEU A O 1
ATOM 1684 N N . ALA A 1 200 ? 9.170 17.662 8.523 1.00 91.62 200 ALA A N 1
ATOM 1685 C CA . ALA A 1 200 ? 9.907 16.788 9.430 1.00 91.62 200 ALA A CA 1
ATOM 1686 C C . ALA A 1 200 ? 10.816 17.577 10.392 1.00 91.62 200 ALA A C 1
ATOM 1688 O O . ALA A 1 200 ? 10.849 17.294 11.594 1.00 91.62 200 ALA A O 1
ATOM 1689 N N . ALA A 1 201 ? 11.520 18.592 9.880 1.00 92.44 201 ALA A N 1
ATOM 1690 C CA . ALA A 1 201 ? 12.363 19.469 10.687 1.00 92.44 201 ALA A CA 1
ATOM 1691 C C . ALA A 1 201 ? 11.535 20.295 11.684 1.00 92.44 201 ALA A C 1
ATOM 1693 O O . ALA A 1 201 ? 11.869 20.329 12.869 1.00 92.44 201 ALA A O 1
ATOM 1694 N N . THR A 1 202 ? 10.426 20.891 11.236 1.00 93.81 202 THR A N 1
ATOM 1695 C CA . THR A 1 202 ? 9.531 21.685 12.088 1.00 93.81 202 THR A CA 1
ATOM 1696 C C . THR A 1 202 ? 8.918 20.848 13.205 1.00 93.81 202 THR A C 1
ATOM 1698 O O . THR A 1 202 ? 8.902 21.281 14.354 1.00 93.81 202 THR A O 1
ATOM 1701 N N . LEU A 1 203 ? 8.458 19.627 12.914 1.00 94.56 203 LEU A N 1
ATOM 1702 C CA . LEU A 1 203 ? 7.908 18.730 13.936 1.00 94.56 203 LEU A CA 1
ATOM 1703 C C . LEU A 1 203 ? 8.972 18.305 14.958 1.00 94.56 203 LEU A C 1
ATOM 1705 O O . LEU A 1 203 ? 8.683 18.217 16.152 1.00 94.56 203 LEU A O 1
ATOM 1709 N N . THR A 1 204 ? 10.206 18.079 14.503 1.00 94.56 204 THR A N 1
ATOM 1710 C CA . THR A 1 204 ? 11.332 17.732 15.383 1.00 94.56 204 THR A CA 1
ATOM 1711 C C . THR A 1 204 ? 11.684 18.883 16.325 1.00 94.56 204 THR A C 1
ATOM 1713 O O . T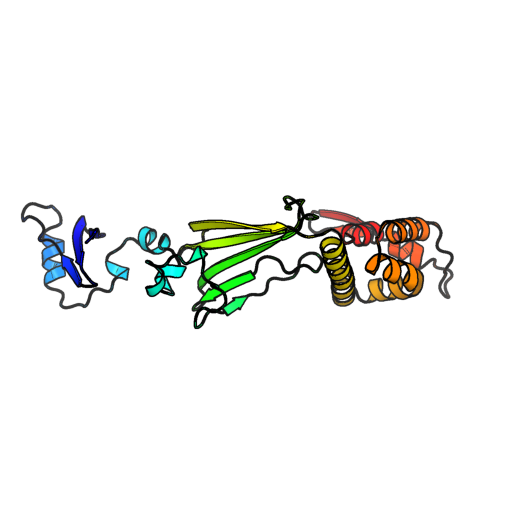HR A 1 204 ? 11.865 18.656 17.520 1.00 94.56 204 THR A O 1
ATOM 1716 N N . ASP A 1 205 ? 11.734 20.118 15.820 1.00 95.50 205 ASP A N 1
ATOM 1717 C CA . ASP A 1 205 ? 11.947 21.303 16.657 1.00 95.50 205 ASP A CA 1
ATOM 1718 C C . ASP A 1 205 ? 10.779 21.525 17.630 1.00 95.50 205 ASP A C 1
ATOM 1720 O O . ASP A 1 205 ? 10.980 21.736 18.829 1.00 95.50 205 ASP A O 1
ATOM 1724 N N . ALA A 1 206 ? 9.543 21.391 17.147 1.00 94.44 206 ALA A N 1
ATOM 1725 C CA . ALA A 1 206 ? 8.345 21.607 17.943 1.00 94.44 206 ALA A CA 1
ATOM 1726 C C . ALA A 1 206 ? 8.235 20.661 19.144 1.00 94.44 206 ALA A C 1
ATOM 1728 O O . ALA A 1 206 ? 7.755 21.080 20.200 1.00 94.44 206 ALA A O 1
ATOM 1729 N N . ALA A 1 207 ? 8.712 19.420 19.022 1.00 94.06 207 ALA A N 1
ATOM 1730 C CA . ALA A 1 207 ? 8.741 18.473 20.135 1.00 94.06 207 ALA A CA 1
ATOM 1731 C C . ALA A 1 207 ? 9.553 18.995 21.336 1.00 94.06 207 ALA A C 1
ATOM 1733 O O . ALA A 1 207 ? 9.250 18.656 22.479 1.00 94.06 207 ALA A O 1
ATOM 1734 N N . LEU A 1 208 ? 10.535 19.870 21.096 1.00 93.62 208 LEU A N 1
ATOM 1735 C CA . LEU A 1 208 ? 11.386 20.464 22.129 1.00 93.62 208 LEU A CA 1
ATOM 1736 C C . LEU A 1 208 ? 10.965 21.895 22.489 1.00 93.62 208 LEU A C 1
ATOM 1738 O O . LEU A 1 208 ? 10.969 22.272 23.665 1.00 93.62 208 LEU A O 1
ATOM 1742 N N . ASN A 1 209 ? 10.583 22.688 21.486 1.00 95.06 209 ASN A N 1
ATOM 1743 C CA . ASN A 1 209 ? 10.555 24.147 21.579 1.00 95.06 209 ASN A CA 1
ATOM 1744 C C . ASN A 1 209 ? 9.170 24.780 21.375 1.00 95.06 209 ASN A C 1
ATOM 1746 O O . ASN A 1 209 ? 9.021 25.979 21.623 1.00 95.06 209 ASN A O 1
ATOM 1750 N N . HIS A 1 210 ? 8.119 24.024 21.030 1.00 95.44 210 HIS A N 1
ATOM 1751 C CA . HIS A 1 210 ? 6.821 24.628 20.694 1.00 95.44 210 HIS A CA 1
ATOM 1752 C C . HIS A 1 210 ? 6.220 25.440 21.862 1.00 95.44 210 HIS A C 1
ATOM 1754 O O . HIS A 1 210 ? 6.042 24.895 22.951 1.00 95.44 210 HIS A O 1
ATOM 1760 N N . PRO A 1 211 ? 5.896 26.732 21.698 1.00 94.19 211 PRO A N 1
ATOM 1761 C CA . PRO A 1 211 ? 5.616 27.622 22.831 1.00 94.19 211 PRO A CA 1
ATOM 1762 C C . PRO A 1 211 ? 4.207 27.476 23.422 1.00 94.19 211 PRO A C 1
ATOM 1764 O O . PRO A 1 211 ? 3.949 27.990 24.506 1.00 94.19 211 PRO A O 1
ATOM 1767 N N . TYR A 1 212 ? 3.285 26.816 22.717 1.00 94.62 212 TYR A N 1
ATOM 1768 C CA . TYR A 1 212 ? 1.880 26.748 23.124 1.00 94.62 212 TYR A CA 1
ATOM 1769 C C . TYR A 1 212 ? 1.672 25.986 24.437 1.00 94.62 212 TYR A C 1
ATOM 1771 O O . TYR A 1 212 ? 2.090 24.832 24.564 1.00 94.62 212 TYR A O 1
ATOM 1779 N N . GLN A 1 213 ? 0.948 26.624 25.359 1.00 94.75 213 GLN A N 1
ATOM 1780 C CA . GLN A 1 213 ? 0.447 26.037 26.595 1.00 94.75 213 GLN A CA 1
ATOM 1781 C C . GLN A 1 213 ? -1.082 26.094 26.628 1.00 94.75 213 GLN A C 1
ATOM 1783 O O . GLN A 1 213 ? -1.677 27.059 26.147 1.00 94.75 213 GLN A O 1
ATOM 1788 N N . ASN A 1 214 ? -1.719 25.078 27.211 1.00 92.25 214 ASN A N 1
ATOM 1789 C CA . ASN A 1 214 ? -3.152 25.140 27.515 1.00 92.25 214 ASN A CA 1
ATOM 1790 C C . ASN A 1 214 ? -3.427 25.957 28.795 1.00 92.25 214 ASN A C 1
ATOM 1792 O O . ASN A 1 214 ? -2.509 26.445 29.454 1.00 92.25 214 ASN A O 1
ATOM 1796 N N . GLU A 1 215 ? -4.701 26.057 29.180 1.00 92.75 215 GLU A N 1
ATOM 1797 C CA . GLU A 1 215 ? -5.167 26.789 30.372 1.00 92.75 215 GLU A CA 1
ATOM 1798 C C . GLU A 1 215 ? -4.525 26.314 31.691 1.00 92.75 215 GLU A C 1
ATOM 1800 O O . GLU A 1 215 ? -4.485 27.065 32.662 1.00 92.75 215 GLU A O 1
ATOM 1805 N N . ASN A 1 216 ? -3.970 25.098 31.715 1.00 92.38 216 ASN A N 1
ATOM 1806 C CA . ASN A 1 216 ? -3.303 24.506 32.875 1.00 92.38 216 ASN A CA 1
ATOM 1807 C C . ASN A 1 216 ? -1.768 24.672 32.841 1.00 92.38 216 ASN A C 1
ATOM 1809 O O . ASN A 1 216 ? -1.076 24.088 33.672 1.00 92.38 216 ASN A O 1
ATOM 1813 N N . GLY A 1 217 ? -1.215 25.424 31.880 1.00 91.31 217 GLY A N 1
ATOM 1814 C CA . GLY A 1 217 ? 0.232 25.633 31.730 1.00 91.31 217 GLY A CA 1
ATOM 1815 C C . GLY A 1 217 ? 0.988 24.453 31.104 1.00 91.31 217 GLY A C 1
ATOM 1816 O O . GLY A 1 217 ? 2.218 24.421 31.137 1.00 91.31 217 GLY A O 1
ATOM 1817 N N . VAL A 1 218 ? 0.275 23.482 30.529 1.00 91.44 218 VAL A N 1
ATOM 1818 C CA . VAL A 1 218 ? 0.851 22.264 29.939 1.00 91.44 218 VAL A CA 1
ATOM 1819 C C . VAL A 1 218 ? 1.251 22.518 28.487 1.00 91.44 218 VAL A C 1
ATOM 1821 O O . VAL A 1 218 ? 0.430 23.001 27.703 1.00 91.44 218 VAL A O 1
ATOM 1824 N N . TYR A 1 219 ? 2.479 22.152 28.102 1.00 94.81 219 TYR A N 1
ATOM 1825 C CA . TYR A 1 219 ? 2.983 22.285 26.728 1.00 94.81 219 TYR A CA 1
ATOM 1826 C C . TYR A 1 219 ? 2.438 21.174 25.820 1.00 94.81 219 TYR A C 1
ATOM 1828 O O . TYR A 1 219 ? 3.170 20.272 25.413 1.00 94.81 219 TYR A O 1
ATOM 1836 N N . VAL A 1 220 ? 1.146 21.251 25.490 1.00 93.62 220 VAL A N 1
ATOM 1837 C CA . VAL A 1 220 ? 0.386 20.181 24.814 1.00 93.62 220 VAL A CA 1
ATOM 1838 C C . VAL A 1 220 ? 1.095 19.637 23.574 1.00 93.62 220 VAL A C 1
ATOM 1840 O O . VAL A 1 220 ? 1.170 18.425 23.396 1.00 93.62 220 VAL A O 1
ATOM 1843 N N . VAL A 1 221 ? 1.651 20.508 22.728 1.00 93.31 221 VAL A N 1
ATOM 1844 C CA . VAL A 1 221 ? 2.330 20.080 21.494 1.00 93.31 221 VAL A CA 1
ATOM 1845 C C . VAL A 1 221 ? 3.609 19.297 21.797 1.00 93.31 221 VAL A C 1
ATOM 1847 O O . VAL A 1 221 ? 3.816 18.230 21.224 1.00 93.31 221 VAL A O 1
ATOM 1850 N N . ARG A 1 222 ? 4.434 19.778 22.736 1.00 95.69 222 ARG A N 1
ATOM 1851 C CA . ARG A 1 222 ? 5.687 19.110 23.127 1.00 95.69 222 ARG A CA 1
ATOM 1852 C C . ARG A 1 222 ? 5.412 17.746 23.748 1.00 95.69 222 ARG A C 1
ATOM 1854 O O . ARG A 1 222 ? 6.026 16.753 23.359 1.00 95.69 222 ARG A O 1
ATOM 1861 N N . GLU A 1 223 ? 4.467 17.703 24.685 1.00 94.31 223 GLU A N 1
ATOM 1862 C CA . GLU A 1 223 ? 4.090 16.476 25.388 1.00 94.31 223 GLU A CA 1
ATOM 1863 C C . GLU A 1 223 ? 3.470 15.452 24.444 1.00 94.31 223 GLU A C 1
ATOM 1865 O O . GLU A 1 223 ? 3.849 14.286 24.481 1.00 94.31 223 GLU A O 1
ATOM 1870 N N . THR A 1 224 ? 2.583 15.887 23.544 1.00 93.88 224 THR A N 1
ATOM 1871 C CA . THR A 1 224 ? 1.956 14.982 22.573 1.00 93.88 224 THR A CA 1
ATOM 1872 C C . THR A 1 224 ? 3.004 14.374 21.649 1.00 93.88 224 THR A C 1
ATOM 1874 O O . THR A 1 224 ? 3.061 13.154 21.530 1.00 93.88 224 THR A O 1
ATOM 1877 N N . LEU A 1 225 ? 3.869 15.187 21.032 1.00 94.06 225 LEU A N 1
ATOM 1878 C CA . LEU A 1 225 ? 4.889 14.697 20.095 1.00 94.06 225 LEU A CA 1
ATOM 1879 C C . LEU A 1 225 ? 5.933 13.792 20.768 1.00 94.06 225 LEU A C 1
ATOM 1881 O O . LEU A 1 225 ? 6.428 12.857 20.139 1.00 94.06 225 LEU A O 1
ATOM 1885 N N . SER A 1 226 ? 6.243 14.043 22.041 1.00 94.06 226 SER A N 1
ATOM 1886 C CA . SER A 1 226 ? 7.210 13.252 22.814 1.00 94.06 226 SER A CA 1
ATOM 1887 C C . SER A 1 226 ? 6.597 12.021 23.488 1.00 94.06 226 SER A C 1
ATOM 1889 O O . SER A 1 226 ? 7.339 11.205 24.029 1.00 94.06 226 SER A O 1
ATOM 1891 N N . SER A 1 227 ? 5.268 11.878 23.484 1.00 93.81 227 SER A N 1
ATOM 1892 C CA . SER A 1 227 ? 4.596 10.756 24.142 1.00 93.81 227 SER A CA 1
ATOM 1893 C C . SER A 1 227 ? 4.936 9.423 23.474 1.00 93.81 227 SER A C 1
ATOM 1895 O O . SER A 1 227 ? 5.015 9.325 22.249 1.00 93.81 227 SER A O 1
ATOM 1897 N N . GLU A 1 228 ? 5.164 8.394 24.289 1.00 92.88 228 GLU A N 1
ATOM 1898 C CA . GLU A 1 228 ? 5.465 7.045 23.817 1.00 92.88 228 GLU A CA 1
ATOM 1899 C C . GLU A 1 228 ? 4.185 6.253 23.537 1.00 92.88 228 GLU A C 1
ATOM 1901 O O . GLU A 1 228 ? 3.259 6.220 24.349 1.00 92.88 228 GLU A O 1
ATOM 1906 N N . VAL A 1 229 ? 4.166 5.559 22.401 1.00 87.00 229 VAL A N 1
ATOM 1907 C CA . VAL A 1 229 ? 3.104 4.643 21.987 1.00 87.00 229 VAL A CA 1
ATOM 1908 C C . VAL A 1 229 ? 3.678 3.247 21.714 1.00 87.00 229 VAL A C 1
ATOM 1910 O O . VAL A 1 229 ? 4.792 3.122 21.199 1.00 87.00 229 VAL A O 1
ATOM 1913 N N . PRO A 1 230 ? 2.955 2.171 22.068 1.00 84.62 230 PRO A N 1
ATOM 1914 C CA . PRO A 1 230 ? 3.419 0.807 21.847 1.00 84.62 230 PRO A CA 1
ATOM 1915 C C . PRO A 1 230 ? 3.415 0.439 20.358 1.00 84.62 230 PRO A C 1
ATOM 1917 O O . PRO A 1 230 ? 2.503 0.808 19.615 1.00 84.62 230 PRO A O 1
ATOM 1920 N N . THR A 1 231 ? 4.406 -0.340 19.925 1.00 80.06 231 THR A N 1
ATOM 1921 C CA . THR A 1 231 ? 4.500 -0.852 18.549 1.00 80.06 231 THR A CA 1
ATOM 1922 C C . THR A 1 231 ? 3.981 -2.286 18.441 1.00 80.06 231 THR A C 1
ATOM 1924 O O . THR A 1 231 ? 4.036 -3.068 19.392 1.00 80.06 231 THR A O 1
ATOM 1927 N N . GLN A 1 232 ? 3.513 -2.676 17.250 1.00 72.75 232 GLN A N 1
ATOM 1928 C CA . GLN A 1 232 ? 3.061 -4.053 16.991 1.00 72.75 232 GLN A CA 1
ATOM 1929 C C . GLN A 1 232 ? 4.204 -5.081 17.033 1.00 72.75 232 GLN A C 1
ATOM 1931 O O . GLN A 1 232 ? 3.967 -6.252 17.311 1.00 72.75 232 GLN A O 1
ATOM 1936 N N . SER A 1 233 ? 5.444 -4.651 16.783 1.00 73.62 233 SER A N 1
ATOM 1937 C CA . SER A 1 233 ? 6.650 -5.488 16.841 1.00 73.62 233 SER A CA 1
ATOM 1938 C C . SER A 1 233 ? 7.181 -5.711 18.263 1.00 73.62 233 SER A C 1
ATOM 1940 O O . SER A 1 233 ? 8.168 -6.424 18.434 1.00 73.62 233 SER A O 1
ATOM 1942 N N . GLY A 1 234 ? 6.551 -5.103 19.274 1.00 69.50 234 GLY A N 1
ATOM 1943 C CA . GLY A 1 234 ? 7.071 -5.019 20.636 1.00 69.50 234 GLY A CA 1
ATOM 1944 C C . GLY A 1 234 ? 8.015 -3.825 20.813 1.00 69.50 234 GLY A C 1
ATOM 1945 O O . GLY A 1 234 ? 8.859 -3.550 19.959 1.00 69.50 234 GLY A O 1
ATOM 1946 N N . GLY A 1 235 ? 7.858 -3.111 21.931 1.00 87.62 235 GLY A N 1
ATOM 1947 C CA . GLY A 1 235 ? 8.582 -1.874 22.249 1.00 87.62 235 GLY A CA 1
ATOM 1948 C C . GLY A 1 235 ? 7.695 -0.628 22.195 1.00 87.62 235 GLY A C 1
ATOM 1949 O O . GLY A 1 235 ? 6.477 -0.725 22.023 1.00 87.62 235 GLY A O 1
ATOM 1950 N N . THR A 1 236 ? 8.315 0.540 22.357 1.00 88.12 236 THR A N 1
ATOM 1951 C CA . THR A 1 236 ? 7.662 1.851 22.254 1.00 88.12 236 THR A CA 1
ATOM 1952 C C . THR A 1 236 ? 8.360 2.725 21.214 1.00 88.12 236 THR A C 1
ATOM 1954 O O . THR A 1 236 ? 9.543 2.555 20.918 1.00 88.12 236 THR A O 1
ATOM 1957 N N . VAL A 1 237 ? 7.596 3.635 20.621 1.00 92.38 237 VAL A N 1
ATOM 1958 C CA . VAL A 1 237 ? 8.048 4.671 19.685 1.00 92.38 237 VAL A CA 1
ATOM 1959 C C . VAL A 1 237 ? 7.392 5.983 20.100 1.00 92.38 237 VAL A C 1
ATOM 1961 O O . VAL A 1 237 ? 6.287 5.955 20.640 1.00 92.38 237 VAL A O 1
ATOM 1964 N N . THR A 1 238 ? 8.025 7.135 19.887 1.00 93.38 238 THR A N 1
ATOM 1965 C CA . THR A 1 238 ? 7.333 8.404 20.163 1.00 93.38 238 THR A CA 1
ATOM 1966 C C . THR A 1 238 ? 6.287 8.703 19.092 1.00 93.38 238 THR A C 1
ATOM 1968 O O . THR A 1 238 ? 6.415 8.268 17.945 1.00 93.38 238 THR A O 1
ATOM 1971 N N . VAL A 1 239 ? 5.264 9.488 19.429 1.00 91.25 239 VAL A N 1
ATOM 1972 C CA . VAL A 1 239 ? 4.281 9.979 18.449 1.00 91.25 239 VAL A CA 1
ATOM 1973 C C . VAL A 1 239 ? 4.973 10.698 17.293 1.00 91.25 239 VAL A C 1
ATOM 1975 O O . VAL A 1 239 ? 4.635 10.439 16.140 1.00 91.25 239 VAL A O 1
ATOM 1978 N N . LEU A 1 240 ? 5.980 11.536 17.572 1.00 93.75 240 LEU A N 1
ATOM 1979 C CA . LEU A 1 240 ? 6.799 12.171 16.538 1.00 93.75 240 LEU A CA 1
ATOM 1980 C C . LEU A 1 240 ? 7.410 11.130 15.596 1.00 93.75 240 LEU A C 1
ATOM 1982 O O . LEU A 1 240 ? 7.249 11.232 14.386 1.00 93.75 240 LEU A O 1
ATOM 1986 N N . GLN A 1 241 ? 8.093 10.122 16.138 1.00 91.44 241 GLN A N 1
ATOM 1987 C CA . GLN A 1 241 ? 8.723 9.076 15.332 1.00 91.44 241 GLN A CA 1
ATOM 1988 C C . GLN A 1 241 ? 7.696 8.286 14.509 1.00 91.44 241 GLN A C 1
ATOM 1990 O O . GLN A 1 241 ? 7.969 7.966 13.355 1.00 91.44 241 GLN A O 1
ATOM 1995 N N . GLY A 1 242 ? 6.509 8.028 15.065 1.00 88.00 242 GLY A N 1
ATOM 1996 C CA . GLY A 1 242 ? 5.395 7.415 14.343 1.00 88.00 242 GLY A CA 1
ATOM 1997 C C . GLY A 1 242 ? 4.924 8.269 13.164 1.00 88.00 242 GLY A C 1
ATOM 1998 O O . GLY A 1 242 ? 4.828 7.764 12.051 1.00 88.00 242 GLY A O 1
ATOM 1999 N N . VAL A 1 243 ? 4.706 9.572 13.374 1.00 88.69 243 VAL A N 1
ATOM 2000 C CA . VAL A 1 243 ? 4.324 10.509 12.302 1.00 88.69 243 VAL A CA 1
ATOM 2001 C C . VAL A 1 243 ? 5.404 10.570 11.223 1.00 88.69 243 VAL A C 1
ATOM 2003 O O . VAL A 1 243 ? 5.093 10.443 10.042 1.00 88.69 243 VAL A O 1
ATOM 2006 N N . LEU A 1 244 ? 6.675 10.713 11.610 1.00 89.69 244 LEU A N 1
ATOM 2007 C CA . LEU A 1 244 ? 7.793 10.795 10.666 1.00 89.69 244 LEU A CA 1
ATOM 2008 C C . LEU A 1 244 ? 7.969 9.511 9.842 1.00 89.69 244 LEU A C 1
ATOM 2010 O O . LEU A 1 244 ? 8.352 9.596 8.680 1.00 89.69 244 LEU A O 1
ATOM 2014 N N . ALA A 1 245 ? 7.672 8.339 10.410 1.00 85.12 245 ALA A N 1
ATOM 2015 C CA . ALA A 1 245 ? 7.752 7.061 9.700 1.00 85.12 245 ALA A CA 1
ATOM 2016 C C . ALA A 1 245 ? 6.683 6.900 8.600 1.00 85.12 245 ALA A C 1
ATOM 2018 O O . ALA A 1 245 ? 6.861 6.093 7.677 1.00 85.12 245 ALA A O 1
ATOM 2019 N N . GLU A 1 246 ? 5.581 7.646 8.687 1.00 80.12 246 GLU A N 1
ATOM 2020 C CA . GLU A 1 246 ? 4.514 7.647 7.680 1.00 80.12 246 GLU A CA 1
ATOM 2021 C C . GLU A 1 246 ? 4.785 8.614 6.522 1.00 80.12 246 GLU A C 1
ATOM 2023 O O . GLU A 1 246 ? 4.256 8.412 5.429 1.00 80.12 246 GLU A O 1
ATOM 2028 N N . LEU A 1 247 ? 5.626 9.633 6.726 1.00 83.69 247 LEU A N 1
ATOM 2029 C CA . LEU A 1 247 ? 6.004 10.570 5.669 1.00 83.69 247 LEU A CA 1
ATOM 2030 C C . LEU A 1 247 ? 6.886 9.885 4.606 1.00 83.69 247 LEU A C 1
ATOM 2032 O O . LEU A 1 247 ? 7.693 9.004 4.905 1.00 83.69 247 LEU A O 1
ATOM 2036 N N . VAL A 1 248 ? 6.712 10.314 3.353 1.00 75.69 248 VAL A N 1
ATOM 2037 C CA . VAL A 1 248 ? 7.423 9.856 2.141 1.00 75.69 248 VAL A CA 1
ATOM 2038 C C . VAL A 1 248 ? 8.258 10.973 1.541 1.00 75.69 248 VAL A C 1
ATOM 2040 O O . VAL A 1 248 ? 7.756 12.129 1.530 1.00 75.69 248 VAL A O 1
#

Secondary structure (DSSP, 8-state):
-EEEE-TTSPEEEEETTEEEEPPPPTTSTTHHHHHHHHH------GGGTS-HHHHHTSBHHHHH-GGGGGS-GGGS-GGG-TT-EEEPPPEETTEE--EEEEETTEEEEEEEEEETTSTT--TTEEEEEEEEEBTTSSEEEEEEEEEE--HHHHHHHHHHHHHHHHHHHHHH-HHHHHHHHHHSHHHHHHHHHH-SHHHHHHHHHHHHH-----TTS--HHHHHHH-EEE-TTSSEEEHHHHHHHH--